Protein AF-A0A1Q5UFN3-F1 (afdb_monomer)

Secondary structure (DSSP, 8-state):
-PPPPP-PPPSTTSTTS-HHHHHHHHHHHHHHHH---TTT-SS-HHHHHHHHHHHH-SSGGGEEEEEET-TT-TTHHHHHHHHHHHHHHTT-PPPEEEEE-SS--HHHHHHHHHH-TTEEE--S---GGGPPP-SPTT-EEEEEEES-GGGS-TTTTTS--S-EEE-S--SS-PPPHHHHHHHHTSTT---TTEEEEEEEEEEETTTEEEEEEEEEE--

Mean predicted aligned error: 6.4 Å

Radius of gyration: 16.85 Å; Cα contacts (8 Å, |Δi|>4): 364; chains: 1; bounding box: 45×42×50 Å

InterPro domains:
  IPR029063 S-adenosyl-L-methionine-dependent methyltransferase superfamily [SSF53335] (44-195)

Structure (mmCIF, N/CA/C/O backbone):
data_AF-A0A1Q5UFN3-F1
#
_entry.id   AF-A0A1Q5UFN3-F1
#
loop_
_atom_site.group_PDB
_atom_site.id
_atom_site.type_symbol
_atom_site.label_atom_id
_atom_site.label_alt_id
_atom_site.label_comp_id
_atom_site.label_asym_id
_atom_site.label_entity_id
_atom_site.label_seq_id
_atom_site.pdbx_PDB_ins_code
_atom_site.Cartn_x
_atom_site.Cartn_y
_atom_site.Cartn_z
_atom_site.occupancy
_atom_site.B_iso_or_equiv
_atom_site.auth_seq_id
_atom_site.auth_comp_id
_atom_site.auth_asym_id
_atom_site.auth_atom_id
_atom_site.pdbx_PDB_model_num
ATOM 1 N N . MET A 1 1 ? -3.507 10.982 -30.294 1.00 41.44 1 MET A N 1
ATOM 2 C CA . MET A 1 1 ? -3.204 9.557 -30.035 1.00 41.44 1 MET A CA 1
ATOM 3 C C . MET A 1 1 ? -2.445 9.470 -28.723 1.00 41.44 1 MET A C 1
ATOM 5 O O . MET A 1 1 ? -1.474 10.196 -28.569 1.00 41.44 1 MET A O 1
ATOM 9 N N . SER A 1 2 ? -2.912 8.672 -27.762 1.00 59.06 2 SER A N 1
ATOM 10 C CA . SER A 1 2 ? -2.146 8.376 -26.546 1.00 59.06 2 SER A CA 1
ATOM 11 C C . SER A 1 2 ? -1.011 7.410 -26.881 1.00 59.06 2 SER A C 1
ATOM 13 O O . SER A 1 2 ? -1.223 6.466 -27.640 1.00 59.06 2 SER A O 1
ATOM 15 N N . TRP A 1 3 ? 0.176 7.637 -26.323 1.00 62.75 3 TRP A N 1
ATOM 16 C CA . TRP A 1 3 ? 1.313 6.727 -26.458 1.00 62.75 3 TRP A CA 1
ATOM 17 C C . TRP A 1 3 ? 0.957 5.326 -25.908 1.00 62.75 3 TRP A C 1
ATOM 19 O O . TRP A 1 3 ? 0.397 5.245 -24.804 1.00 62.75 3 TRP A O 1
ATOM 29 N N . PRO A 1 4 ? 1.236 4.229 -26.641 1.00 67.94 4 PRO A N 1
ATOM 30 C CA . PRO A 1 4 ? 0.906 2.874 -26.196 1.00 67.94 4 PRO A CA 1
ATOM 31 C C . PRO A 1 4 ? 1.655 2.507 -24.904 1.00 67.94 4 PRO A C 1
ATOM 33 O O . PRO A 1 4 ? 2.782 2.948 -24.682 1.00 67.94 4 PRO A O 1
ATOM 36 N N . ARG A 1 5 ? 1.028 1.722 -24.015 1.00 73.62 5 ARG A N 1
ATOM 37 C CA . ARG A 1 5 ? 1.700 1.227 -22.801 1.00 73.62 5 ARG A CA 1
ATOM 38 C C . ARG A 1 5 ? 2.706 0.142 -23.188 1.00 73.62 5 ARG A C 1
ATOM 40 O O . ARG A 1 5 ? 2.313 -0.861 -23.775 1.00 73.62 5 ARG A O 1
ATOM 47 N N . SER A 1 6 ? 3.960 0.304 -22.781 1.00 68.06 6 SER A N 1
ATOM 48 C CA . SER A 1 6 ? 4.959 -0.767 -22.823 1.00 68.06 6 SER A CA 1
ATOM 49 C C . SER A 1 6 ? 5.079 -1.408 -21.444 1.00 68.06 6 SER A C 1
ATOM 51 O O . SER A 1 6 ? 5.213 -0.699 -20.447 1.00 68.06 6 SER A O 1
ATOM 53 N N . GLN A 1 7 ? 5.037 -2.738 -21.379 1.00 72.75 7 GLN A N 1
ATOM 54 C CA . GLN A 1 7 ? 5.403 -3.480 -20.173 1.00 72.75 7 GLN A CA 1
ATOM 55 C C . GLN A 1 7 ? 6.898 -3.762 -20.232 1.00 72.75 7 GLN A C 1
ATOM 57 O O . GLN A 1 7 ? 7.335 -4.646 -20.966 1.00 72.75 7 GLN A O 1
ATOM 62 N N . LEU A 1 8 ? 7.676 -2.947 -19.527 1.00 73.94 8 LEU A N 1
ATOM 63 C CA . LEU A 1 8 ? 9.115 -3.145 -19.414 1.00 73.94 8 LEU A CA 1
ATOM 64 C C . LEU A 1 8 ? 9.445 -4.045 -18.225 1.00 73.94 8 LEU A C 1
ATOM 66 O O . LEU A 1 8 ? 8.626 -4.233 -17.328 1.00 73.94 8 LEU A O 1
ATOM 70 N N . LEU A 1 9 ? 10.654 -4.596 -18.253 1.00 75.69 9 LEU A N 1
ATOM 71 C CA . LEU A 1 9 ? 11.229 -5.345 -17.147 1.00 75.69 9 LEU A CA 1
ATOM 72 C C . LEU A 1 9 ? 11.912 -4.376 -16.183 1.00 75.69 9 LEU A C 1
ATOM 74 O O . LEU A 1 9 ? 12.632 -3.478 -16.627 1.00 75.69 9 LEU A O 1
ATOM 78 N N . GLU A 1 10 ? 11.741 -4.596 -14.884 1.00 77.25 10 GLU A N 1
ATOM 79 C CA . GLU A 1 10 ? 12.590 -3.974 -13.873 1.00 77.25 10 GLU A CA 1
ATOM 80 C C . GLU A 1 10 ? 13.824 -4.837 -13.638 1.00 77.25 10 GLU A C 1
ATOM 82 O O . GLU A 1 10 ? 13.757 -6.071 -13.621 1.00 77.25 10 GLU A O 1
ATOM 87 N N . ILE A 1 11 ? 14.976 -4.180 -13.495 1.00 82.31 11 ILE A N 1
ATOM 88 C CA . ILE A 1 11 ? 16.239 -4.870 -13.226 1.00 82.31 11 ILE A CA 1
ATOM 89 C C . ILE A 1 11 ? 16.165 -5.548 -11.853 1.00 82.31 11 ILE A C 1
ATOM 91 O O . ILE A 1 11 ? 16.614 -6.685 -11.738 1.00 82.31 11 ILE A O 1
ATOM 95 N N . GLY A 1 12 ? 15.554 -4.900 -10.851 1.00 79.81 12 GLY A N 1
ATOM 96 C CA . GLY A 1 12 ? 15.337 -5.444 -9.504 1.00 79.81 12 GLY A CA 1
ATOM 97 C C . GLY A 1 12 ? 14.609 -6.791 -9.474 1.00 79.81 12 GLY A C 1
ATOM 98 O O . GLY A 1 12 ? 14.957 -7.650 -8.665 1.00 79.81 12 GLY A O 1
ATOM 99 N N . ASP A 1 13 ? 13.690 -7.017 -10.416 1.00 78.56 13 ASP A N 1
ATOM 100 C CA . ASP A 1 13 ? 12.876 -8.238 -10.508 1.00 78.56 13 ASP A CA 1
ATOM 101 C C . ASP A 1 13 ? 13.612 -9.445 -11.110 1.00 78.56 13 ASP A C 1
ATOM 103 O O . ASP A 1 13 ? 13.107 -10.572 -11.082 1.00 78.56 13 ASP A O 1
ATOM 107 N N . GLN A 1 14 ? 14.782 -9.243 -11.719 1.00 83.81 14 GLN A N 1
ATOM 108 C CA . GLN A 1 14 ? 15.464 -10.321 -12.430 1.00 83.81 14 GLN A CA 1
ATOM 109 C C . GLN A 1 14 ? 16.153 -11.281 -11.457 1.00 83.81 14 GLN A C 1
ATOM 111 O O . GLN A 1 14 ? 16.850 -10.859 -10.540 1.00 83.81 14 GLN A O 1
ATOM 116 N N . THR A 1 15 ? 16.065 -12.591 -11.709 1.00 83.56 15 THR A N 1
ATOM 117 C CA . THR A 1 15 ? 16.673 -13.620 -10.837 1.00 83.56 15 THR A CA 1
ATOM 118 C C . THR A 1 15 ? 18.197 -13.520 -10.731 1.00 83.56 15 THR A C 1
ATOM 120 O O . THR A 1 15 ? 18.787 -14.068 -9.805 1.00 83.56 15 THR A O 1
ATOM 123 N N . TRP A 1 16 ? 18.842 -12.853 -11.691 1.00 86.25 16 TRP A N 1
ATOM 124 C CA . TRP A 1 16 ? 20.280 -12.585 -11.699 1.00 86.25 16 TRP A CA 1
ATOM 125 C C . TRP A 1 16 ? 20.654 -11.248 -11.042 1.00 86.25 16 TRP A C 1
ATOM 127 O O . TRP A 1 16 ? 21.844 -10.973 -10.872 1.00 86.25 16 TRP A O 1
ATOM 137 N N . CYS A 1 17 ? 19.679 -10.404 -10.689 1.00 86.38 17 CYS A N 1
ATOM 138 C CA . CYS A 1 17 ? 19.933 -9.112 -10.069 1.00 86.38 17 CYS A CA 1
ATOM 139 C C . CYS A 1 17 ? 20.542 -9.305 -8.673 1.00 86.38 17 CYS A C 1
ATOM 141 O O . CYS A 1 17 ? 19.988 -10.044 -7.852 1.00 86.38 17 CYS A O 1
ATOM 143 N N . PRO A 1 18 ? 21.679 -8.659 -8.364 1.00 88.12 18 PRO A N 1
ATOM 144 C CA . PRO A 1 18 ? 22.264 -8.751 -7.037 1.00 88.12 18 PRO A CA 1
ATOM 145 C C . PRO A 1 18 ? 21.293 -8.252 -5.961 1.00 88.12 18 PRO A C 1
ATOM 147 O O . PRO A 1 18 ? 20.762 -7.148 -6.061 1.00 88.12 18 PRO A O 1
ATOM 150 N N . ALA A 1 19 ? 21.131 -9.023 -4.881 1.00 83.88 19 ALA A N 1
ATOM 151 C CA . ALA A 1 19 ? 20.189 -8.697 -3.806 1.00 83.88 19 ALA A CA 1
ATOM 152 C C . ALA A 1 19 ? 20.397 -7.288 -3.216 1.00 83.88 19 ALA A C 1
ATOM 154 O O . ALA A 1 19 ? 19.430 -6.603 -2.898 1.00 83.88 19 ALA A O 1
ATOM 155 N N . TRP A 1 20 ? 21.647 -6.820 -3.122 1.00 86.44 20 TRP A N 1
ATOM 156 C CA . TRP A 1 20 ? 21.957 -5.475 -2.627 1.00 86.44 20 TRP A CA 1
ATOM 157 C C . TRP A 1 20 ? 21.398 -4.359 -3.527 1.00 86.44 20 TRP A C 1
ATOM 159 O O . TRP A 1 20 ? 21.037 -3.298 -3.020 1.00 86.44 20 TRP A O 1
ATOM 169 N N . LEU A 1 21 ? 21.320 -4.580 -4.846 1.00 87.50 21 LEU A N 1
ATOM 170 C CA . LEU A 1 21 ? 20.830 -3.589 -5.804 1.00 87.50 21 LEU A CA 1
ATOM 171 C C . LEU A 1 21 ? 19.310 -3.461 -5.701 1.00 87.50 21 LEU A C 1
ATOM 173 O O . LEU A 1 21 ? 18.800 -2.350 -5.583 1.00 87.50 21 LEU A O 1
ATOM 177 N N . HIS A 1 22 ? 18.611 -4.596 -5.643 1.00 84.88 22 HIS A N 1
ATOM 178 C CA . HIS A 1 22 ? 17.168 -4.633 -5.412 1.00 84.88 22 HIS A CA 1
ATOM 179 C C . HIS A 1 22 ? 16.804 -3.990 -4.056 1.00 84.88 22 HIS A C 1
ATOM 181 O O . HIS A 1 22 ? 15.918 -3.140 -3.978 1.00 84.88 22 HIS A O 1
ATOM 187 N N . GLN A 1 23 ? 17.551 -4.283 -2.985 1.00 84.00 23 GLN A N 1
ATOM 188 C CA . GLN A 1 23 ? 17.345 -3.626 -1.685 1.00 84.00 23 GLN A CA 1
ATOM 189 C C . GLN A 1 23 ? 17.564 -2.105 -1.751 1.00 84.00 23 GLN A C 1
ATOM 191 O O . GLN A 1 23 ? 16.808 -1.333 -1.157 1.00 84.00 23 GLN A O 1
ATOM 196 N N . HIS A 1 24 ? 18.582 -1.651 -2.488 1.00 87.19 24 HIS A N 1
ATOM 197 C CA . HIS A 1 24 ? 18.856 -0.224 -2.658 1.00 87.19 24 HIS A CA 1
ATOM 198 C C . HIS A 1 24 ? 17.739 0.505 -3.424 1.00 87.19 24 HIS A C 1
ATOM 200 O O . HIS A 1 24 ? 17.366 1.626 -3.061 1.00 87.19 24 HIS A O 1
ATOM 206 N N . GLU A 1 25 ? 17.185 -0.134 -4.454 1.00 86.62 25 GLU A N 1
ATOM 207 C CA . GLU A 1 25 ? 16.016 0.344 -5.195 1.00 86.62 25 GLU A CA 1
ATOM 208 C C . GLU A 1 25 ? 14.800 0.505 -4.271 1.00 86.62 25 GLU A C 1
ATOM 210 O O . GLU A 1 25 ? 14.258 1.609 -4.146 1.00 86.62 25 GLU A O 1
ATOM 215 N N . GLN A 1 26 ? 14.440 -0.546 -3.529 1.00 86.31 26 GLN A N 1
ATOM 216 C CA . GLN A 1 26 ? 13.310 -0.530 -2.592 1.00 86.31 26 GLN A CA 1
ATOM 217 C C . GLN A 1 26 ? 13.467 0.545 -1.500 1.00 86.31 26 GLN A C 1
ATOM 219 O O . GLN A 1 26 ? 12.504 1.238 -1.138 1.00 86.31 26 GLN A O 1
ATOM 224 N N . PHE A 1 27 ? 14.687 0.736 -0.990 1.00 84.88 27 PHE A N 1
ATOM 225 C CA . PHE A 1 27 ? 14.986 1.788 -0.019 1.00 84.88 27 PHE A CA 1
ATOM 226 C C . PHE A 1 27 ? 14.828 3.193 -0.621 1.00 84.88 27 PHE A C 1
ATOM 228 O O . PHE A 1 27 ? 14.239 4.084 0.000 1.00 84.88 27 PHE A O 1
ATOM 235 N N . SER A 1 28 ? 15.311 3.395 -1.848 1.00 87.38 28 SER A N 1
ATOM 236 C CA . SER A 1 28 ? 15.197 4.672 -2.561 1.00 87.38 28 SER A CA 1
ATOM 237 C C . SER A 1 28 ? 13.736 5.045 -2.826 1.00 87.38 28 SER A C 1
ATOM 239 O O . SER A 1 28 ? 13.337 6.187 -2.572 1.00 87.38 28 SER A O 1
ATOM 241 N N . LEU A 1 29 ? 12.915 4.073 -3.234 1.00 86.31 29 LEU A N 1
ATOM 242 C CA . LEU A 1 29 ? 11.469 4.244 -3.398 1.00 86.31 29 LEU A CA 1
ATOM 243 C C . LEU A 1 29 ? 10.784 4.599 -2.071 1.00 86.31 29 LEU A C 1
ATOM 245 O O . LEU A 1 29 ? 9.981 5.532 -2.015 1.00 86.31 29 LEU A O 1
ATOM 249 N N . THR A 1 30 ? 11.152 3.931 -0.975 1.00 86.75 30 THR A N 1
ATOM 250 C CA . THR A 1 30 ? 10.639 4.251 0.370 1.00 86.75 30 THR A CA 1
ATOM 251 C C . THR A 1 30 ? 10.989 5.683 0.782 1.00 86.75 30 THR A C 1
ATOM 253 O O . THR A 1 30 ? 10.153 6.407 1.331 1.00 86.75 30 THR A O 1
ATOM 256 N N . ARG A 1 31 ? 12.203 6.156 0.479 1.00 87.56 31 ARG A N 1
ATOM 257 C CA . ARG A 1 31 ? 12.589 7.549 0.747 1.00 87.56 31 ARG A CA 1
ATOM 258 C C . ARG A 1 31 ? 11.769 8.533 -0.082 1.00 87.56 31 ARG A C 1
ATOM 260 O O . ARG A 1 31 ? 11.368 9.570 0.447 1.00 87.56 31 ARG A O 1
ATOM 267 N N . LEU A 1 32 ? 11.488 8.214 -1.344 1.00 87.56 32 LEU A N 1
ATOM 268 C CA . LEU A 1 32 ? 10.668 9.061 -2.206 1.00 87.56 32 LEU A CA 1
ATOM 269 C C . LEU A 1 32 ? 9.219 9.156 -1.722 1.00 87.56 32 LEU A C 1
ATOM 271 O O . LEU A 1 32 ? 8.662 10.254 -1.692 1.00 87.56 32 LEU A O 1
ATOM 275 N N . TRP A 1 33 ? 8.633 8.043 -1.271 1.00 89.00 33 TRP A N 1
ATOM 276 C CA . TRP A 1 33 ? 7.302 8.024 -0.655 1.00 89.00 33 TRP A CA 1
ATOM 277 C C . TRP A 1 33 ? 7.170 9.036 0.491 1.00 89.00 33 TRP A C 1
ATOM 279 O O . TRP A 1 33 ? 6.119 9.657 0.673 1.00 89.00 33 TRP A O 1
ATOM 289 N N . ASN A 1 34 ? 8.260 9.231 1.232 1.00 89.19 34 ASN A N 1
ATOM 290 C CA . ASN A 1 34 ? 8.339 10.092 2.405 1.00 89.19 34 ASN A CA 1
ATOM 291 C C . ASN A 1 34 ? 8.917 11.486 2.122 1.00 89.19 34 ASN A C 1
ATOM 293 O O . ASN A 1 34 ? 8.939 12.333 3.018 1.00 89.19 34 ASN A O 1
ATOM 297 N N . LEU A 1 35 ? 9.366 11.755 0.892 1.00 87.94 35 LEU A N 1
ATOM 298 C CA . LEU A 1 35 ? 9.988 13.023 0.537 1.00 87.94 35 LEU A CA 1
ATOM 299 C C . LEU A 1 35 ? 8.984 14.173 0.688 1.00 87.94 35 LEU A C 1
ATOM 301 O O . LEU A 1 35 ? 7.893 14.163 0.117 1.00 87.94 35 LEU A O 1
ATOM 305 N N . LYS A 1 36 ? 9.390 15.199 1.437 1.00 89.44 36 LYS A N 1
ATOM 306 C CA . LYS A 1 36 ? 8.645 16.442 1.629 1.00 89.44 36 LYS A CA 1
ATOM 307 C C . LYS A 1 36 ? 9.618 17.611 1.549 1.00 89.44 36 LYS A C 1
ATOM 309 O O . LYS A 1 36 ? 10.529 17.713 2.364 1.00 89.44 36 LYS A O 1
ATOM 314 N N . ILE A 1 37 ? 9.403 18.500 0.587 1.00 88.00 37 ILE A N 1
ATOM 315 C CA . ILE A 1 37 ? 10.170 19.735 0.409 1.00 88.00 37 ILE A CA 1
ATOM 316 C C . ILE A 1 37 ? 9.392 20.881 1.078 1.00 88.00 37 ILE A C 1
ATOM 318 O O . ILE A 1 37 ? 8.292 21.210 0.614 1.00 88.00 37 ILE A O 1
ATOM 322 N N . PRO A 1 38 ? 9.911 21.479 2.167 1.00 87.62 38 PRO A N 1
ATOM 323 C CA . PRO A 1 38 ? 9.268 22.607 2.838 1.00 87.62 38 PRO A CA 1
ATOM 324 C C . PRO A 1 38 ? 9.004 23.769 1.876 1.00 87.62 38 PRO A C 1
ATOM 326 O O . PRO A 1 38 ? 9.817 24.058 1.006 1.00 87.62 38 PRO A O 1
ATOM 329 N N . GLY A 1 39 ? 7.849 24.421 2.011 1.00 85.88 39 GLY A N 1
ATOM 330 C CA . GLY A 1 39 ? 7.459 25.554 1.162 1.00 85.88 39 GLY A CA 1
ATOM 331 C C . GLY A 1 39 ? 6.979 25.188 -0.248 1.00 85.88 39 GLY A C 1
ATOM 332 O O . GLY A 1 39 ? 6.367 26.028 -0.898 1.00 85.88 39 GLY A O 1
ATOM 333 N N . TRP A 1 40 ? 7.180 23.947 -0.706 1.00 85.56 40 TRP A N 1
ATOM 334 C CA . TRP A 1 40 ? 6.763 23.517 -2.047 1.00 85.56 40 TRP A CA 1
ATOM 335 C C . TRP A 1 40 ? 5.821 22.309 -2.045 1.00 85.56 40 TRP A C 1
ATOM 337 O O . TRP A 1 40 ? 4.872 22.254 -2.828 1.00 85.56 40 TRP A O 1
ATOM 347 N N . SER A 1 41 ? 6.048 21.340 -1.156 1.00 86.94 41 SER A N 1
ATOM 348 C CA . SER A 1 41 ? 5.256 20.107 -1.125 1.00 86.94 41 SER A CA 1
ATOM 349 C C . SER A 1 41 ? 3.980 20.249 -0.306 1.00 86.94 41 SER A C 1
ATOM 351 O O . SER A 1 41 ? 4.015 20.651 0.861 1.00 86.94 41 SER A O 1
ATOM 353 N N . ARG A 1 42 ? 2.858 19.793 -0.863 1.00 86.56 42 ARG A N 1
ATOM 354 C CA . ARG A 1 42 ? 1.603 19.570 -0.133 1.00 86.56 42 ARG A CA 1
ATOM 355 C C . ARG A 1 42 ? 1.639 18.199 0.555 1.00 86.56 42 ARG A C 1
ATOM 357 O O . ARG A 1 42 ? 0.922 17.285 0.173 1.00 86.56 42 ARG A O 1
ATOM 364 N N . GLY A 1 43 ? 2.507 18.043 1.554 1.00 89.31 43 GLY A N 1
ATOM 365 C CA . GLY A 1 43 ? 2.770 16.742 2.191 1.00 89.31 43 GLY A CA 1
ATOM 366 C C . GLY A 1 43 ? 3.702 15.847 1.363 1.00 89.31 43 GLY A C 1
ATOM 367 O O . GLY A 1 43 ? 4.348 16.325 0.436 1.00 89.31 43 GLY A O 1
ATOM 368 N N . SER A 1 44 ? 3.809 14.571 1.729 1.00 91.12 44 SER A N 1
ATOM 369 C CA . SER A 1 44 ? 4.522 13.538 0.962 1.00 91.12 44 SER A CA 1
ATOM 370 C C . SER A 1 44 ? 3.546 12.678 0.154 1.00 91.12 44 SER A C 1
ATOM 372 O O . SER A 1 44 ? 2.339 12.690 0.420 1.00 91.12 44 SER A O 1
ATOM 374 N N . LEU A 1 45 ? 4.057 11.877 -0.788 1.00 90.25 45 LEU A N 1
ATOM 375 C CA . LEU A 1 45 ? 3.247 10.870 -1.485 1.00 90.25 45 LEU A CA 1
ATOM 376 C C . LEU A 1 45 ? 2.506 9.966 -0.483 1.00 90.25 45 LEU A C 1
ATOM 378 O O . LEU A 1 45 ? 1.314 9.725 -0.655 1.00 90.25 45 LEU A O 1
ATOM 382 N N . ALA A 1 46 ? 3.162 9.557 0.608 1.00 91.69 46 ALA A N 1
ATOM 383 C CA . ALA A 1 46 ? 2.567 8.672 1.608 1.00 91.69 46 ALA A CA 1
ATOM 384 C C . ALA A 1 46 ? 1.384 9.332 2.335 1.00 91.69 46 ALA A C 1
ATOM 386 O O . ALA A 1 46 ? 0.338 8.713 2.524 1.00 91.69 46 ALA A O 1
ATOM 387 N N . THR A 1 47 ? 1.494 10.623 2.670 1.00 92.62 47 THR A N 1
ATOM 388 C CA . THR A 1 47 ? 0.366 11.362 3.268 1.00 92.62 47 THR A CA 1
ATOM 389 C C . THR A 1 47 ? -0.794 11.550 2.288 1.00 92.62 47 THR A C 1
ATOM 391 O O . THR A 1 47 ? -1.955 11.508 2.688 1.00 92.62 47 THR A O 1
ATOM 394 N N . GLN A 1 48 ? -0.505 11.698 0.990 1.00 91.06 48 GLN A N 1
ATOM 395 C CA . GLN A 1 48 ? -1.544 11.781 -0.038 1.00 91.06 48 GLN A CA 1
ATOM 396 C C . GLN A 1 48 ? -2.234 10.429 -0.257 1.00 91.06 48 GLN A C 1
ATOM 398 O O . GLN A 1 48 ? -3.456 10.397 -0.390 1.00 91.06 48 GLN A O 1
ATOM 403 N N . ALA A 1 49 ? -1.488 9.320 -0.214 1.00 91.00 49 ALA A N 1
ATOM 404 C CA . ALA A 1 49 ? -2.040 7.965 -0.208 1.00 91.00 49 ALA A CA 1
ATOM 405 C C . ALA A 1 49 ? -2.960 7.732 1.001 1.00 91.00 49 ALA A C 1
ATOM 407 O O . ALA A 1 49 ? -4.088 7.270 0.839 1.00 91.00 49 ALA A O 1
ATOM 408 N N . CYS A 1 50 ? -2.532 8.147 2.198 1.00 92.44 50 CYS A N 1
ATOM 409 C CA . CYS A 1 50 ? -3.367 8.116 3.399 1.00 92.44 50 CYS A CA 1
ATOM 410 C C . CYS A 1 50 ? -4.679 8.895 3.208 1.00 92.44 50 CYS A C 1
ATOM 412 O O . CYS A 1 50 ? -5.754 8.388 3.530 1.00 92.44 50 CYS A O 1
ATOM 414 N N . ALA A 1 51 ? -4.616 10.097 2.627 1.00 92.69 51 ALA A N 1
ATOM 415 C CA . ALA A 1 51 ? -5.808 10.894 2.353 1.00 92.69 51 ALA A CA 1
ATOM 416 C C . ALA A 1 51 ? -6.778 10.188 1.388 1.00 92.69 51 ALA A C 1
ATOM 418 O O . ALA A 1 51 ? -7.984 10.267 1.595 1.00 92.69 51 ALA A O 1
ATOM 419 N N . VAL A 1 52 ? -6.278 9.473 0.369 1.00 91.31 52 VAL A N 1
ATOM 420 C CA . VAL A 1 52 ? -7.125 8.652 -0.522 1.00 91.31 52 VAL A CA 1
ATOM 421 C C . VAL A 1 52 ? -7.841 7.557 0.269 1.00 91.31 52 VAL A C 1
ATOM 423 O O . VAL A 1 52 ? -9.054 7.403 0.136 1.00 91.31 52 VAL A O 1
ATOM 426 N N . VAL A 1 53 ? -7.116 6.821 1.117 1.00 91.62 53 VAL A N 1
ATOM 427 C CA . VAL A 1 53 ? -7.701 5.752 1.942 1.00 91.62 53 VAL A CA 1
ATOM 428 C C . VAL A 1 53 ? -8.807 6.310 2.842 1.00 91.62 53 VAL A C 1
ATOM 430 O O . VAL A 1 53 ? -9.906 5.765 2.875 1.00 91.62 53 VAL A O 1
ATOM 433 N N . GLN A 1 54 ? -8.551 7.430 3.518 1.00 92.19 54 GLN A N 1
ATOM 434 C CA . GLN A 1 54 ? -9.512 8.066 4.423 1.00 92.19 54 GLN A CA 1
ATOM 435 C C . GLN A 1 54 ? -10.728 8.684 3.714 1.00 92.19 54 GLN A C 1
ATOM 437 O O . GLN A 1 54 ? -11.781 8.814 4.335 1.00 92.19 54 GLN A O 1
ATOM 442 N N . GLU A 1 55 ? -10.582 9.100 2.456 1.00 92.94 55 GLU A N 1
ATOM 443 C CA . GLU A 1 55 ? -11.652 9.701 1.650 1.00 92.94 55 GLU A CA 1
ATOM 444 C C . GLU A 1 55 ? -12.661 8.652 1.163 1.00 92.94 55 GLU A C 1
ATOM 446 O O . GLU A 1 55 ? -13.863 8.914 1.134 1.00 92.94 55 GLU A O 1
ATOM 451 N N . HIS A 1 56 ? -12.180 7.458 0.805 1.00 90.94 56 HIS A N 1
ATOM 452 C CA . HIS A 1 56 ? -12.980 6.458 0.090 1.00 90.94 56 HIS A CA 1
ATOM 453 C C . HIS A 1 56 ? -13.356 5.235 0.932 1.00 90.94 56 HIS A C 1
ATOM 455 O O . HIS A 1 56 ? -14.346 4.569 0.622 1.00 90.94 56 HIS A O 1
ATOM 461 N N . LEU A 1 57 ? -12.626 4.936 2.013 1.00 90.06 57 LEU A N 1
ATOM 462 C CA . LEU A 1 57 ? -13.001 3.872 2.944 1.00 90.06 57 LEU A CA 1
ATOM 463 C C . LEU A 1 57 ? -13.809 4.407 4.125 1.00 90.06 57 LEU A C 1
ATOM 465 O O . LEU A 1 57 ? -13.320 5.157 4.968 1.00 90.06 57 LEU A O 1
ATOM 469 N N . LYS A 1 58 ? -15.061 3.955 4.209 1.00 89.62 58 LYS A N 1
ATOM 470 C CA . LYS A 1 58 ? -15.954 4.209 5.345 1.00 89.62 58 LYS A CA 1
ATOM 471 C C . LYS A 1 58 ? -15.696 3.210 6.463 1.00 89.62 58 LYS A C 1
ATOM 473 O O . LYS A 1 58 ? -15.439 2.052 6.172 1.00 89.62 58 LYS A O 1
ATOM 478 N N . ASP A 1 59 ? -15.846 3.643 7.715 1.00 91.25 59 ASP A N 1
ATOM 479 C CA . ASP A 1 59 ? -15.624 2.804 8.903 1.00 91.25 59 ASP A CA 1
ATOM 480 C C . ASP A 1 59 ? -14.270 2.073 8.857 1.00 91.25 59 ASP A C 1
ATOM 482 O O . ASP A 1 59 ? -14.188 0.845 8.819 1.00 91.25 59 ASP A O 1
ATOM 486 N N . LEU A 1 60 ? -13.189 2.859 8.814 1.00 93.50 60 LEU A N 1
ATOM 487 C CA . LEU A 1 60 ? -11.816 2.358 8.718 1.00 93.50 60 LEU A CA 1
ATOM 488 C C . LEU A 1 60 ? -11.510 1.283 9.769 1.00 93.50 60 LEU A C 1
ATOM 490 O O . LEU A 1 60 ? -10.913 0.274 9.417 1.00 93.50 60 LEU A O 1
ATOM 494 N N . SER A 1 61 ? -12.000 1.426 11.005 1.00 95.75 61 SER A N 1
ATOM 495 C CA . SER A 1 61 ? -11.834 0.449 12.095 1.00 95.75 61 SER A CA 1
ATOM 496 C C . SER A 1 61 ? -12.346 -0.963 11.774 1.00 95.75 61 SER A C 1
ATOM 498 O O . SER A 1 61 ? -11.941 -1.936 12.419 1.00 95.75 61 SER A O 1
ATOM 500 N N . SER A 1 62 ? -13.216 -1.118 10.773 1.00 94.50 62 SER A N 1
ATOM 501 C CA . SER A 1 62 ? -13.663 -2.430 10.292 1.00 94.50 62 SER A CA 1
ATOM 502 C C . SER A 1 62 ? -12.65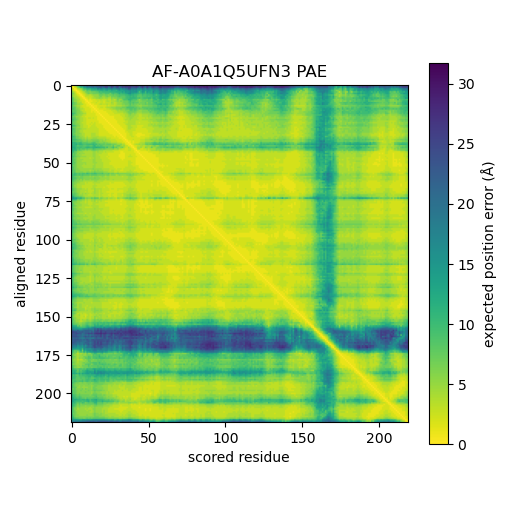4 -3.139 9.382 1.00 94.50 62 SER A C 1
ATOM 504 O O . SER A 1 62 ? -12.845 -4.323 9.106 1.00 94.50 62 SER A O 1
ATOM 506 N N . TYR A 1 63 ? -11.583 -2.472 8.940 1.00 94.94 63 TYR A N 1
ATOM 507 C CA . TYR A 1 63 ? -10.634 -3.001 7.961 1.00 94.94 63 TYR A CA 1
ATOM 508 C C . TYR A 1 63 ? -9.355 -3.580 8.575 1.00 94.94 63 TYR A C 1
ATOM 510 O O . TYR A 1 63 ? -8.856 -3.151 9.614 1.00 94.94 63 TYR A O 1
ATOM 518 N N . THR A 1 64 ? -8.781 -4.525 7.841 1.00 96.19 64 THR A N 1
ATOM 519 C CA . THR A 1 64 ? -7.357 -4.861 7.840 1.00 96.19 64 THR A CA 1
ATOM 520 C C . THR A 1 64 ? -6.791 -4.462 6.481 1.00 96.19 64 THR A C 1
ATOM 522 O O . THR A 1 64 ? -7.423 -4.737 5.455 1.00 96.19 64 THR A O 1
ATOM 525 N N . ILE A 1 65 ? -5.630 -3.805 6.467 1.00 95.75 65 ILE A N 1
ATOM 526 C CA . ILE A 1 65 ? -4.956 -3.381 5.239 1.00 95.75 65 ILE A CA 1
ATOM 527 C C . IL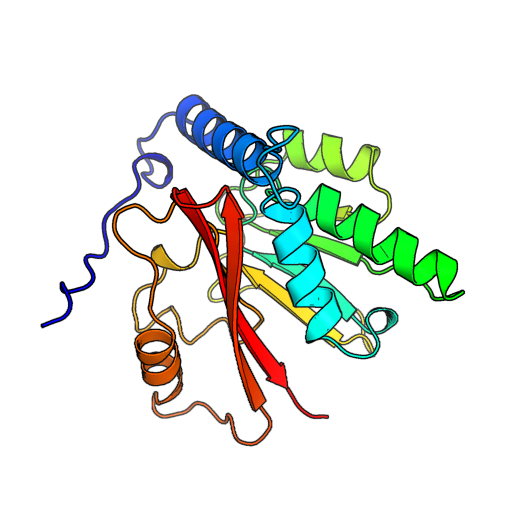E A 1 65 ? -3.812 -4.347 4.915 1.00 95.75 65 ILE A C 1
ATOM 529 O O . ILE A 1 65 ? -2.931 -4.564 5.739 1.00 95.75 65 ILE A O 1
ATOM 533 N N . LEU A 1 66 ? -3.816 -4.915 3.712 1.00 95.06 66 LEU A N 1
ATOM 534 C CA . LEU A 1 66 ? -2.735 -5.728 3.157 1.00 95.06 66 LEU A CA 1
ATOM 535 C C . LEU A 1 66 ? -1.971 -4.901 2.115 1.00 95.06 66 LEU A C 1
ATOM 537 O O . LEU A 1 66 ? -2.526 -4.577 1.070 1.00 95.06 66 LEU A O 1
ATOM 541 N N . ASP A 1 67 ? -0.716 -4.564 2.382 1.00 94.56 67 ASP A N 1
ATOM 542 C CA . ASP A 1 67 ? 0.190 -3.965 1.399 1.00 94.56 67 ASP A CA 1
ATOM 543 C C . ASP A 1 67 ? 0.806 -5.081 0.551 1.00 94.56 67 ASP A C 1
ATOM 545 O O . ASP A 1 67 ? 1.524 -5.951 1.060 1.00 94.56 67 ASP A O 1
ATOM 549 N N . VAL A 1 68 ? 0.444 -5.107 -0.728 1.00 91.75 68 VAL A N 1
ATOM 550 C CA . VAL A 1 68 ? 0.857 -6.138 -1.680 1.00 91.75 68 VAL A CA 1
ATOM 551 C C . VAL A 1 68 ? 1.968 -5.589 -2.563 1.00 91.75 68 VAL A C 1
ATOM 553 O O . VAL A 1 68 ? 1.857 -4.481 -3.089 1.00 91.75 68 VAL A O 1
ATOM 556 N N . CYS A 1 69 ? 3.020 -6.392 -2.747 1.00 91.19 69 CYS A N 1
ATOM 557 C CA . CYS A 1 69 ? 4.277 -5.948 -3.355 1.00 91.19 69 CYS A CA 1
ATOM 558 C C . CYS A 1 69 ? 4.865 -4.763 -2.569 1.00 91.19 69 CYS A C 1
ATOM 560 O O . CYS A 1 69 ? 5.171 -3.709 -3.124 1.00 91.19 69 CYS A O 1
ATOM 562 N N . ALA A 1 70 ? 4.936 -4.919 -1.244 1.00 92.56 70 ALA A N 1
ATOM 563 C CA . ALA A 1 70 ? 5.293 -3.847 -0.323 1.00 92.56 70 ALA A CA 1
ATOM 564 C C . ALA A 1 70 ? 6.767 -3.402 -0.422 1.00 92.56 70 ALA A C 1
ATOM 566 O O . ALA A 1 70 ? 7.132 -2.358 0.133 1.00 92.56 70 ALA A O 1
ATOM 567 N N . GLY A 1 71 ? 7.642 -4.182 -1.065 1.00 91.38 71 GLY A N 1
ATOM 568 C CA . GLY A 1 71 ? 9.081 -3.936 -1.121 1.00 91.38 71 GLY A CA 1
ATOM 569 C C . GLY A 1 71 ? 9.676 -3.755 0.279 1.00 91.38 71 GLY A C 1
ATOM 570 O O . GLY A 1 71 ? 9.475 -4.575 1.173 1.00 91.38 71 GLY A O 1
ATOM 571 N N . ALA A 1 72 ? 10.353 -2.631 0.525 1.00 91.19 72 ALA A N 1
ATOM 572 C CA . ALA A 1 72 ? 10.890 -2.282 1.848 1.00 91.19 72 ALA A CA 1
ATOM 573 C C . ALA A 1 72 ? 9.842 -1.706 2.837 1.00 91.19 72 ALA A C 1
ATOM 575 O O . ALA A 1 72 ? 10.205 -1.257 3.922 1.00 91.19 72 ALA A O 1
ATOM 576 N N . GLY A 1 73 ? 8.548 -1.718 2.496 1.00 89.31 73 GLY A N 1
ATOM 577 C CA . GLY A 1 73 ? 7.439 -1.216 3.323 1.00 89.31 73 GLY A CA 1
ATOM 578 C C . GLY A 1 73 ? 6.850 0.121 2.856 1.00 89.31 73 GLY A C 1
ATOM 579 O O . GLY A 1 73 ? 5.852 0.573 3.417 1.00 89.31 73 GLY A O 1
ATOM 580 N N . GLY A 1 74 ? 7.447 0.752 1.838 1.00 84.81 74 GLY A N 1
ATOM 581 C CA . GLY A 1 74 ? 6.866 1.864 1.081 1.00 84.81 74 GLY A CA 1
ATOM 582 C C . GLY A 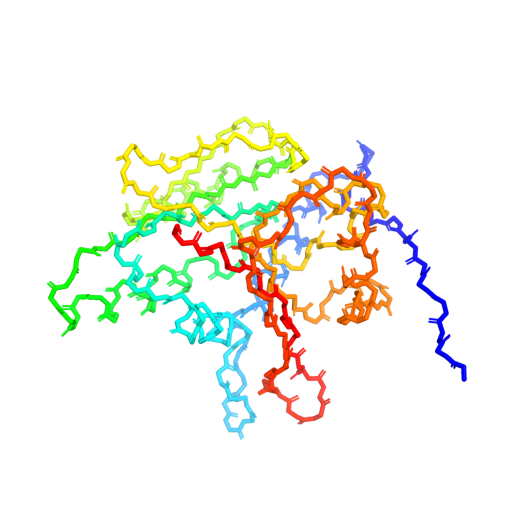1 74 ? 6.224 2.962 1.949 1.00 84.81 74 GLY A C 1
ATOM 583 O O . GLY A 1 74 ? 6.895 3.540 2.812 1.00 84.81 74 GLY A O 1
ATOM 584 N N . PRO A 1 75 ? 4.938 3.296 1.732 1.00 91.25 75 PRO A N 1
ATOM 585 C CA . PRO A 1 75 ? 4.241 4.309 2.519 1.00 91.25 75 PRO A CA 1
ATOM 586 C C . PRO A 1 75 ? 3.596 3.753 3.799 1.00 91.25 75 PRO A C 1
ATOM 588 O O . PRO A 1 75 ? 3.105 4.534 4.618 1.00 91.25 75 PRO A O 1
ATOM 591 N N . THR A 1 76 ? 3.582 2.433 3.998 1.00 95.12 76 THR A N 1
ATOM 592 C CA . THR A 1 76 ? 2.787 1.769 5.041 1.00 95.12 76 THR A CA 1
ATOM 593 C C . THR A 1 76 ? 3.079 2.252 6.463 1.00 95.12 76 THR A C 1
ATOM 595 O O . THR A 1 76 ? 2.120 2.539 7.179 1.00 95.12 76 THR A O 1
ATOM 598 N N . PRO A 1 77 ? 4.340 2.466 6.892 1.00 95.25 77 PRO A N 1
ATOM 599 C CA . PRO A 1 77 ? 4.613 3.029 8.216 1.00 95.25 77 PRO A CA 1
ATOM 600 C C . PRO A 1 77 ? 4.000 4.417 8.456 1.00 95.25 77 PRO A C 1
ATOM 602 O O . PRO A 1 77 ? 3.733 4.768 9.605 1.00 95.25 77 PRO A O 1
ATOM 605 N N . VAL A 1 78 ? 3.799 5.216 7.401 1.00 95.12 78 VAL A N 1
ATOM 606 C CA . VAL A 1 78 ? 3.120 6.519 7.489 1.00 95.12 78 VAL A CA 1
ATOM 607 C C . VAL A 1 78 ? 1.609 6.343 7.491 1.00 95.12 78 VAL A C 1
ATOM 609 O O . VAL A 1 78 ? 0.949 6.965 8.319 1.00 95.12 78 VAL A O 1
ATOM 612 N N . LEU A 1 79 ? 1.063 5.489 6.615 1.00 95.12 79 LEU A N 1
ATOM 613 C CA . LEU A 1 79 ? -0.374 5.189 6.609 1.00 95.12 79 LEU A CA 1
ATOM 614 C C . LEU A 1 79 ? -0.829 4.680 7.976 1.00 95.12 79 LEU A C 1
ATOM 616 O O . LEU A 1 79 ? -1.834 5.163 8.488 1.00 95.12 79 LEU A O 1
ATOM 620 N N . GLU A 1 80 ? -0.073 3.758 8.574 1.00 97.25 80 GLU A N 1
ATOM 621 C CA . GLU A 1 80 ? -0.363 3.226 9.902 1.00 97.25 80 GLU A CA 1
ATOM 622 C C . GLU A 1 80 ? -0.499 4.341 10.928 1.00 97.25 80 GLU A C 1
ATOM 624 O O . GLU A 1 80 ? -1.514 4.429 11.614 1.00 97.25 80 GLU A O 1
ATOM 629 N N . SER A 1 81 ? 0.485 5.232 10.987 1.00 96.50 81 SER A N 1
ATOM 630 C CA . SER A 1 81 ? 0.512 6.255 12.024 1.00 96.50 81 SER A CA 1
ATOM 631 C C . SER A 1 81 ? -0.539 7.333 11.810 1.00 96.50 81 SER A C 1
ATOM 633 O O . SER A 1 81 ? -1.191 7.735 12.767 1.00 96.50 81 SER A O 1
ATOM 635 N N . GLU A 1 82 ? -0.743 7.788 10.575 1.00 95.81 82 GLU A N 1
ATOM 636 C CA . GLU A 1 82 ? -1.744 8.814 10.270 1.00 95.81 82 GLU A CA 1
ATOM 637 C C . GLU A 1 82 ? -3.176 8.282 10.441 1.00 95.81 82 GLU A C 1
ATOM 639 O O . GLU A 1 82 ? -4.037 8.970 10.996 1.00 95.81 82 GLU A O 1
ATOM 644 N N . ILE A 1 83 ? -3.444 7.043 10.010 1.00 96.44 83 ILE A N 1
ATOM 645 C CA . ILE A 1 83 ? -4.777 6.443 10.131 1.00 96.44 83 ILE A CA 1
ATOM 646 C C . ILE A 1 83 ? -5.083 6.090 11.586 1.00 96.44 83 ILE A C 1
ATOM 648 O O . ILE A 1 83 ? -6.147 6.471 12.074 1.00 96.44 83 ILE A O 1
ATOM 652 N N . ASN A 1 84 ? -4.168 5.430 12.300 1.00 97.75 84 ASN A N 1
ATOM 653 C CA . ASN A 1 84 ? -4.426 5.031 13.685 1.00 97.75 84 ASN A CA 1
ATOM 654 C C . ASN A 1 84 ? -4.485 6.231 14.633 1.00 97.75 84 ASN A C 1
ATOM 656 O O . ASN A 1 84 ? -5.337 6.246 15.514 1.00 97.75 84 ASN A O 1
ATOM 660 N N . LYS A 1 85 ? -3.700 7.291 14.395 1.00 97.06 85 LYS A N 1
ATOM 661 C CA . LYS A 1 85 ? -3.834 8.551 15.144 1.00 97.06 85 LYS A CA 1
ATOM 662 C C . LYS A 1 85 ? -5.203 9.205 14.941 1.00 97.06 85 LYS A C 1
ATOM 664 O O . LYS A 1 85 ? -5.786 9.732 15.887 1.00 97.06 85 LYS A O 1
ATOM 669 N N . LYS A 1 86 ? -5.738 9.181 13.714 1.00 95.44 86 LYS A N 1
ATOM 670 C CA . LYS A 1 86 ? -7.098 9.671 13.445 1.00 95.44 86 LYS A CA 1
ATOM 671 C C . LYS A 1 86 ? -8.142 8.820 14.172 1.00 95.44 86 LYS A C 1
ATOM 673 O O . LYS A 1 86 ? -9.024 9.380 14.816 1.00 95.44 86 LYS A O 1
ATOM 678 N N . LEU A 1 87 ? -8.034 7.494 14.095 1.00 96.81 87 LEU A N 1
ATOM 679 C CA . LEU A 1 87 ? -8.961 6.578 14.768 1.00 96.81 87 LEU A CA 1
ATOM 680 C C . LEU A 1 87 ? -8.945 6.756 16.289 1.00 96.81 87 LEU A C 1
ATOM 682 O O . LEU A 1 87 ? -10.012 6.842 16.890 1.00 96.81 87 LEU A O 1
ATOM 686 N N . GLU A 1 88 ? -7.767 6.924 16.887 1.00 97.12 88 GLU A N 1
ATOM 687 C CA . GLU A 1 88 ? -7.613 7.227 18.312 1.00 97.12 88 GLU A CA 1
ATOM 688 C C . GLU A 1 88 ? -8.352 8.519 18.696 1.00 97.12 88 GLU A C 1
ATOM 690 O O . GLU A 1 88 ? -9.108 8.536 19.666 1.00 97.12 88 GLU A O 1
ATOM 695 N N . SER A 1 89 ? -8.227 9.583 17.890 1.00 96.88 89 SER A N 1
ATOM 696 C CA . SER A 1 89 ? -8.953 10.844 18.123 1.00 96.88 89 SER A CA 1
ATOM 697 C C . SER A 1 89 ? -10.479 10.719 17.996 1.00 96.88 89 SER A C 1
ATOM 699 O O . SER A 1 89 ? -11.216 11.526 18.559 1.00 96.88 89 SER A O 1
ATOM 701 N N . GLU A 1 90 ? -10.954 9.698 17.280 1.00 96.12 90 GLU A N 1
ATOM 702 C CA . GLU A 1 90 ? -12.370 9.347 17.137 1.00 96.12 90 GLU A CA 1
ATOM 703 C C . GLU A 1 90 ? -12.819 8.277 18.156 1.00 96.12 90 GLU A C 1
ATOM 705 O O . GLU A 1 90 ? -13.940 7.780 18.049 1.00 96.12 90 GLU A O 1
ATOM 710 N N . ALA A 1 91 ? -11.963 7.913 19.123 1.00 96.94 91 ALA A N 1
ATOM 711 C CA . ALA A 1 91 ? -12.175 6.832 20.090 1.00 96.94 91 ALA A CA 1
ATOM 712 C C . ALA A 1 91 ? -12.521 5.477 19.433 1.00 96.94 91 ALA A C 1
ATOM 714 O O . ALA A 1 91 ? -13.376 4.731 19.914 1.00 96.94 91 ALA A O 1
ATOM 715 N N . LYS A 1 92 ? -11.863 5.169 18.309 1.00 96.75 92 LYS A N 1
ATOM 716 C CA . LYS A 1 92 ? -12.013 3.917 17.556 1.00 96.75 92 LYS A CA 1
ATOM 717 C C . LYS A 1 92 ? -10.767 3.048 17.661 1.00 96.75 92 LYS A C 1
ATOM 719 O O . LYS A 1 92 ? -9.650 3.542 17.776 1.00 96.75 92 LYS A O 1
ATOM 724 N N . GLU A 1 93 ? -10.985 1.743 17.533 1.00 95.50 93 GLU A N 1
ATOM 725 C CA . GLU A 1 93 ? -9.917 0.744 17.515 1.00 95.50 93 GLU A CA 1
ATOM 726 C C . GLU A 1 93 ? -8.942 0.962 16.344 1.00 95.50 93 GLU A C 1
ATOM 728 O O . GLU A 1 93 ? -9.392 1.249 15.225 1.00 95.50 93 GLU A O 1
ATOM 733 N N . PRO A 1 94 ? -7.626 0.776 16.563 1.00 97.44 94 PRO A N 1
ATOM 734 C CA . PRO A 1 94 ? -6.632 0.859 15.504 1.00 97.44 94 PRO A CA 1
ATOM 735 C C . PRO A 1 94 ? -6.798 -0.281 14.491 1.00 97.44 94 PRO A C 1
ATOM 737 O O . PRO A 1 94 ? -7.269 -1.379 14.803 1.00 97.44 94 PRO A O 1
ATOM 740 N N . ILE A 1 95 ? -6.363 -0.032 13.260 1.00 96.94 95 ILE A N 1
ATOM 741 C CA . ILE A 1 95 ? -6.351 -1.026 12.188 1.00 96.94 95 ILE A CA 1
ATOM 742 C C . ILE A 1 95 ? -4.971 -1.652 12.037 1.00 96.94 95 ILE A C 1
ATOM 744 O O . ILE A 1 95 ? -3.946 -1.020 12.294 1.00 96.94 95 ILE A O 1
ATOM 748 N N . GLN A 1 96 ? -4.965 -2.897 11.567 1.00 97.94 96 GLN A N 1
ATOM 749 C CA . GLN A 1 96 ? -3.750 -3.645 11.266 1.00 97.94 96 GLN A CA 1
ATOM 750 C C . GLN A 1 96 ? -3.325 -3.441 9.813 1.00 97.94 96 GLN A C 1
ATOM 752 O O . GLN A 1 96 ? -4.162 -3.482 8.905 1.00 97.94 96 GLN A O 1
ATOM 757 N N . PHE A 1 97 ? -2.019 -3.299 9.617 1.00 97.94 97 PHE A N 1
ATOM 758 C CA . PHE A 1 97 ? -1.343 -3.312 8.329 1.00 97.94 97 PHE A CA 1
ATOM 759 C C . PHE A 1 97 ? -0.485 -4.570 8.224 1.00 97.94 97 PHE A C 1
ATOM 761 O O . PHE A 1 97 ? 0.241 -4.918 9.156 1.00 97.94 97 PHE A O 1
ATOM 768 N N . ILE A 1 98 ? -0.566 -5.254 7.090 1.00 97.50 98 ILE A N 1
ATOM 769 C CA . ILE A 1 98 ? 0.150 -6.501 6.829 1.00 97.50 98 ILE A CA 1
ATOM 770 C C . ILE A 1 98 ? 0.961 -6.313 5.554 1.00 97.50 98 ILE A C 1
ATOM 772 O O . ILE A 1 98 ? 0.391 -5.982 4.521 1.00 97.50 98 ILE A O 1
ATOM 776 N N . LEU A 1 99 ? 2.278 -6.504 5.620 1.00 97.38 99 LEU A N 1
ATOM 777 C CA . LEU A 1 99 ? 3.163 -6.418 4.455 1.00 97.38 99 LEU A CA 1
ATOM 778 C C . LEU A 1 99 ? 3.299 -7.788 3.780 1.00 97.38 99 LEU A C 1
ATOM 780 O O . LEU A 1 99 ? 3.469 -8.809 4.455 1.00 97.38 99 LEU A O 1
ATOM 784 N N . SER A 1 100 ? 3.252 -7.806 2.451 1.00 95.56 100 SER A N 1
ATOM 785 C CA . SER A 1 100 ? 3.486 -8.999 1.637 1.00 95.56 100 SER A CA 1
ATOM 786 C C . SER A 1 100 ? 4.233 -8.653 0.355 1.00 95.56 100 SER A C 1
ATOM 788 O O . SER A 1 100 ? 4.064 -7.571 -0.209 1.00 95.56 100 SER A O 1
ATOM 790 N N . ASP A 1 101 ? 5.074 -9.574 -0.104 1.00 93.12 101 ASP A N 1
ATOM 791 C CA . ASP A 1 101 ? 5.877 -9.395 -1.308 1.00 93.12 101 ASP A CA 1
ATOM 792 C C . ASP A 1 101 ? 6.288 -10.757 -1.876 1.00 93.12 1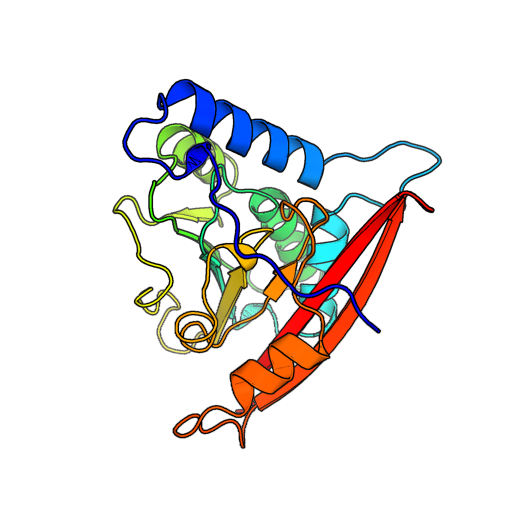01 ASP A C 1
ATOM 794 O O . ASP A 1 101 ? 6.343 -11.753 -1.145 1.00 93.12 101 ASP A O 1
ATOM 798 N N . LEU A 1 102 ? 6.607 -10.797 -3.169 1.00 90.25 102 LEU A N 1
ATOM 799 C CA . LEU A 1 102 ? 7.205 -11.968 -3.803 1.00 90.25 102 LEU A CA 1
ATOM 800 C C . LEU A 1 102 ? 8.653 -12.176 -3.318 1.00 90.25 102 LEU A C 1
ATOM 802 O O . LEU A 1 102 ? 9.109 -13.315 -3.219 1.00 90.25 102 LEU A O 1
ATOM 806 N N . PHE A 1 103 ? 9.339 -11.098 -2.927 1.00 88.25 103 PHE A N 1
ATOM 807 C CA . PHE A 1 103 ? 10.685 -11.100 -2.351 1.00 88.25 103 PHE A CA 1
ATOM 808 C C . PHE A 1 103 ? 10.708 -10.383 -0.980 1.00 88.25 103 PHE A C 1
ATOM 810 O O . PHE A 1 103 ? 11.177 -9.248 -0.879 1.00 88.25 103 PHE A O 1
ATOM 817 N N . PRO A 1 104 ? 10.217 -11.019 0.107 1.00 90.50 104 PRO A N 1
ATOM 818 C CA . PRO A 1 104 ? 10.071 -10.380 1.420 1.00 90.50 104 PRO A CA 1
ATOM 819 C C . PRO A 1 104 ? 11.346 -9.717 1.972 1.00 90.50 104 PRO A C 1
ATOM 821 O O . PRO A 1 104 ? 12.356 -10.389 2.208 1.00 90.50 104 PRO A O 1
ATOM 824 N N . HIS A 1 105 ? 11.277 -8.421 2.307 1.00 90.00 105 HIS A N 1
ATOM 825 C CA . HIS A 1 105 ? 12.398 -7.671 2.893 1.00 90.00 105 HIS A CA 1
ATOM 826 C C . HIS A 1 105 ? 12.476 -7.837 4.426 1.00 90.00 105 HIS A C 1
ATOM 828 O O . HIS A 1 105 ? 12.366 -6.883 5.201 1.00 90.00 105 HIS A O 1
ATOM 834 N N . ARG A 1 106 ? 12.712 -9.074 4.878 1.00 91.31 106 ARG A N 1
ATOM 835 C CA . ARG A 1 106 ? 12.584 -9.520 6.285 1.00 91.31 106 ARG A CA 1
ATOM 836 C C . ARG A 1 106 ? 13.246 -8.618 7.328 1.00 91.31 106 ARG A C 1
ATOM 838 O O . ARG A 1 106 ? 12.629 -8.299 8.341 1.00 91.31 106 ARG A O 1
ATOM 845 N N . GLU A 1 107 ? 14.494 -8.206 7.102 1.00 91.38 107 GLU A N 1
ATOM 846 C CA . GLU A 1 107 ? 15.214 -7.367 8.069 1.00 91.38 107 GLU A CA 1
ATOM 847 C C . GLU A 1 107 ? 14.532 -6.016 8.289 1.00 91.38 107 GLU A C 1
ATOM 849 O O . GLU A 1 107 ? 14.393 -5.570 9.429 1.00 91.38 107 GLU A O 1
ATOM 854 N N . GLU A 1 108 ? 14.082 -5.376 7.211 1.00 91.56 108 GLU A N 1
ATOM 855 C CA . GLU A 1 108 ? 13.451 -4.063 7.286 1.00 91.56 108 GLU A CA 1
ATOM 856 C C . GLU A 1 108 ? 12.043 -4.174 7.865 1.00 91.56 108 GLU A C 1
ATOM 858 O O . GLU A 1 108 ? 11.682 -3.423 8.770 1.00 91.56 108 GLU A O 1
ATOM 863 N N . TRP A 1 109 ? 11.278 -5.188 7.460 1.00 94.88 109 TRP A N 1
ATOM 864 C CA . TRP A 1 109 ? 9.950 -5.430 8.020 1.00 94.88 109 TRP A CA 1
ATOM 865 C C . TRP A 1 109 ? 9.994 -5.764 9.513 1.00 94.88 109 TRP A C 1
ATOM 867 O O . TRP A 1 109 ? 9.160 -5.268 10.270 1.00 94.88 109 TRP A O 1
ATOM 877 N N . SER A 1 110 ? 11.015 -6.496 9.976 1.00 95.75 110 SER A N 1
ATOM 878 C CA . SER A 1 110 ? 11.254 -6.710 11.409 1.00 95.75 110 SER A CA 1
ATOM 879 C C . SER A 1 110 ? 11.554 -5.402 12.151 1.00 95.75 110 SER A C 1
ATOM 881 O O . SER A 1 110 ? 11.109 -5.212 13.285 1.00 95.75 110 SER A O 1
ATOM 883 N N . ARG A 1 111 ? 12.295 -4.465 11.541 1.00 94.75 111 ARG A N 1
ATOM 884 C CA . ARG A 1 111 ? 12.544 -3.138 12.136 1.00 94.75 111 ARG A CA 1
ATOM 885 C C . ARG A 1 111 ? 11.273 -2.295 12.186 1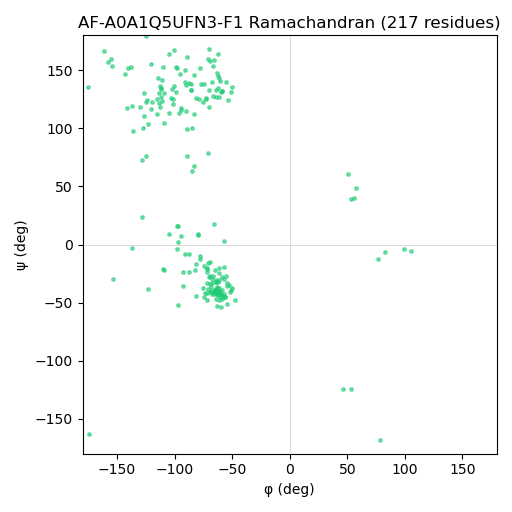.00 94.75 111 ARG A C 1
ATOM 887 O O . ARG A 1 111 ? 11.057 -1.608 13.187 1.00 94.75 111 ARG A O 1
ATOM 894 N N . ILE A 1 112 ? 10.451 -2.342 11.137 1.00 95.06 112 ILE A N 1
ATOM 895 C CA . ILE A 1 112 ? 9.170 -1.632 11.071 1.00 95.06 112 ILE A CA 1
ATOM 896 C C . ILE A 1 112 ? 8.220 -2.161 12.148 1.00 95.06 112 ILE A C 1
ATOM 898 O O . ILE A 1 112 ? 7.750 -1.365 12.959 1.00 95.06 112 ILE A O 1
ATOM 902 N N . SER A 1 113 ? 7.993 -3.476 12.223 1.00 96.38 113 SER A N 1
ATOM 903 C CA . SER A 1 113 ? 7.040 -4.070 13.175 1.00 96.38 113 SER A CA 1
ATOM 904 C C . SER A 1 113 ? 7.442 -3.862 14.639 1.00 96.38 113 SER A C 1
ATOM 906 O O . SER A 1 113 ? 6.593 -3.635 15.495 1.00 96.38 113 SER A O 1
ATOM 908 N N . LYS A 1 114 ? 8.748 -3.827 14.942 1.00 96.25 114 LYS A N 1
ATOM 909 C CA . LYS A 1 114 ? 9.247 -3.462 16.283 1.00 96.25 114 LYS A CA 1
ATOM 910 C C . LYS A 1 114 ? 8.915 -2.021 16.676 1.00 96.25 114 LYS A C 1
ATOM 912 O O . LYS A 1 114 ? 8.770 -1.733 17.860 1.00 96.25 114 LYS A O 1
ATOM 917 N N . LYS A 1 115 ? 8.835 -1.107 15.704 1.00 95.62 115 LYS A N 1
ATOM 918 C CA . LYS A 1 115 ? 8.532 0.318 15.929 1.00 95.62 115 LYS A CA 1
ATOM 919 C C . LYS A 1 115 ? 7.042 0.638 15.810 1.00 95.62 115 LYS A C 1
ATOM 921 O O . LYS A 1 115 ? 6.609 1.661 16.336 1.00 95.62 115 LYS A O 1
ATOM 926 N N . LYS A 1 116 ? 6.280 -0.183 15.086 1.00 95.19 116 LYS A N 1
ATOM 927 C CA . LYS A 1 116 ? 4.871 0.032 14.745 1.00 95.19 116 LYS A CA 1
ATOM 928 C C . LYS A 1 116 ? 4.065 -1.199 15.151 1.00 95.19 116 LYS A C 1
ATOM 930 O O . LYS A 1 116 ? 4.043 -2.188 14.428 1.00 95.19 116 LYS A O 1
ATOM 935 N N . GLN A 1 117 ? 3.385 -1.121 16.295 1.00 94.19 117 GLN A N 1
ATOM 936 C CA . GLN A 1 117 ? 2.660 -2.260 16.881 1.00 94.19 117 GLN A CA 1
ATOM 937 C C . GLN A 1 117 ? 1.532 -2.792 15.983 1.00 94.19 117 GLN A C 1
ATOM 939 O O . GLN A 1 117 ? 1.177 -3.960 16.083 1.00 94.19 117 GLN A O 1
ATOM 944 N N . ASN A 1 118 ? 0.999 -1.953 15.089 1.00 97.88 118 ASN A N 1
ATOM 945 C CA . ASN A 1 118 ? -0.057 -2.327 14.150 1.00 97.88 118 ASN A CA 1
ATOM 946 C C . ASN A 1 118 ? 0.463 -2.690 12.749 1.00 97.88 118 ASN A C 1
ATOM 948 O O . ASN A 1 118 ? -0.317 -2.705 11.798 1.00 97.88 118 ASN A O 1
ATOM 952 N N . VAL A 1 119 ? 1.770 -2.942 12.599 1.00 98.19 119 VAL A N 1
ATOM 953 C CA . VAL A 1 119 ? 2.357 -3.460 11.357 1.00 98.19 119 VAL A CA 1
ATOM 954 C C . VAL A 1 119 ? 2.898 -4.862 11.594 1.00 98.19 119 VAL A C 1
ATOM 956 O O . VAL A 1 119 ? 3.795 -5.076 12.409 1.00 98.19 119 VAL A O 1
ATOM 959 N N . THR A 1 120 ? 2.391 -5.811 10.820 1.00 97.62 120 THR A N 1
ATOM 960 C CA . THR A 1 120 ? 2.885 -7.190 10.745 1.00 97.62 120 THR A CA 1
ATOM 961 C C . THR A 1 120 ? 3.213 -7.540 9.293 1.00 97.62 120 THR A C 1
ATOM 963 O O . THR A 1 120 ? 3.098 -6.696 8.403 1.00 97.62 120 THR A O 1
ATOM 966 N N . TYR A 1 121 ? 3.697 -8.753 9.029 1.00 97.69 121 TYR A N 1
ATOM 967 C CA . TYR A 1 121 ? 4.111 -9.155 7.686 1.00 97.69 121 TYR A CA 1
ATOM 968 C C . TYR A 1 121 ? 4.049 -10.669 7.483 1.00 97.69 121 TYR A C 1
ATOM 970 O O . TYR A 1 121 ? 4.067 -11.437 8.446 1.00 97.69 121 TYR A O 1
ATOM 978 N N . ILE A 1 122 ? 3.996 -11.085 6.217 1.00 96.81 122 ILE A N 1
ATOM 979 C CA . ILE A 1 122 ? 4.098 -12.486 5.799 1.00 96.81 122 ILE A CA 1
ATOM 980 C C . ILE A 1 122 ? 5.562 -12.780 5.443 1.00 96.81 122 ILE A C 1
ATOM 982 O O . ILE A 1 122 ? 6.121 -12.179 4.534 1.00 96.81 122 ILE A O 1
ATOM 986 N N . GLU A 1 123 ? 6.207 -13.695 6.169 1.00 95.44 123 GLU A N 1
ATOM 987 C CA . GLU A 1 123 ? 7.644 -13.997 6.004 1.00 95.44 123 GLU A CA 1
ATOM 988 C C . GLU A 1 123 ? 7.997 -14.757 4.717 1.00 95.44 123 GLU A C 1
ATOM 990 O O . GLU A 1 123 ? 9.153 -14.746 4.260 1.00 95.44 123 GLU A O 1
ATOM 995 N N . THR A 1 124 ? 7.017 -15.472 4.171 1.00 95.12 124 THR A N 1
ATOM 996 C CA . THR A 1 124 ? 7.147 -16.282 2.964 1.00 95.12 124 THR A CA 1
ATOM 997 C C . THR A 1 124 ? 6.786 -15.472 1.719 1.00 95.12 124 THR A C 1
ATOM 999 O O . THR A 1 124 ? 5.957 -14.567 1.803 1.00 95.12 124 THR A O 1
ATOM 1002 N N . PRO A 1 125 ? 7.388 -15.785 0.557 1.00 94.06 125 PRO A N 1
ATOM 1003 C CA . PRO A 1 125 ? 6.987 -15.205 -0.721 1.00 94.06 125 PRO A CA 1
ATOM 1004 C C . PRO A 1 125 ? 5.482 -15.321 -0.966 1.00 94.06 125 PRO A C 1
ATOM 1006 O O . PRO A 1 125 ? 4.912 -16.408 -0.838 1.00 94.06 125 PRO A O 1
ATOM 1009 N N . VAL A 1 126 ? 4.854 -14.214 -1.356 1.00 92.62 126 VAL A N 1
ATOM 1010 C CA . VAL A 1 126 ? 3.439 -14.159 -1.731 1.00 92.62 126 VAL A CA 1
ATOM 1011 C C . VAL A 1 126 ? 3.323 -13.663 -3.162 1.00 92.62 126 VAL A C 1
ATOM 1013 O O . VAL A 1 126 ? 3.648 -12.520 -3.470 1.00 92.62 126 VAL A O 1
ATOM 1016 N N . ASP A 1 127 ? 2.802 -14.520 -4.037 1.00 90.06 127 ASP A N 1
ATOM 1017 C CA . ASP A 1 127 ? 2.355 -14.089 -5.355 1.00 90.06 127 ASP A CA 1
ATOM 1018 C C . ASP A 1 127 ? 1.086 -13.245 -5.198 1.00 90.06 127 ASP A C 1
ATOM 1020 O O . ASP A 1 127 ? 0.053 -13.728 -4.729 1.00 90.06 127 ASP A O 1
ATOM 1024 N N . ALA A 1 128 ? 1.154 -11.982 -5.610 1.00 87.44 128 ALA A N 1
ATOM 1025 C CA . ALA A 1 128 ? 0.047 -11.037 -5.538 1.00 87.44 128 ALA A CA 1
ATOM 1026 C C . ALA A 1 128 ? -1.234 -11.521 -6.246 1.00 87.44 128 ALA A C 1
ATOM 1028 O O . ALA A 1 128 ? -2.339 -11.150 -5.841 1.00 87.44 128 ALA A O 1
ATOM 1029 N N . ARG A 1 129 ? -1.104 -12.385 -7.263 1.00 81.81 129 ARG A N 1
ATOM 1030 C CA . ARG A 1 129 ? -2.233 -12.990 -7.995 1.00 81.81 129 ARG A CA 1
ATOM 1031 C C . ARG A 1 129 ? -2.984 -14.029 -7.165 1.00 81.81 129 ARG A C 1
ATOM 1033 O O . ARG A 1 129 ? -4.140 -14.323 -7.450 1.00 81.81 129 ARG A O 1
ATOM 1040 N N . ALA A 1 130 ? -2.332 -14.575 -6.142 1.00 86.06 130 ALA A N 1
ATOM 1041 C CA . ALA A 1 130 ? -2.851 -15.622 -5.270 1.00 86.06 130 ALA A CA 1
ATOM 1042 C C . ALA A 1 130 ? -2.727 -15.250 -3.780 1.00 86.06 130 ALA A C 1
ATOM 1044 O O . ALA A 1 130 ? -2.690 -16.130 -2.919 1.00 86.06 130 ALA A O 1
ATOM 1045 N N . ALA A 1 131 ? -2.664 -13.950 -3.463 1.00 86.38 131 ALA A N 1
ATOM 1046 C CA . ALA A 1 131 ? -2.483 -13.490 -2.092 1.00 86.38 131 ALA A CA 1
ATOM 1047 C C . ALA A 1 131 ? -3.659 -13.937 -1.197 1.00 86.38 131 ALA A C 1
ATOM 1049 O O . ALA A 1 131 ? -4.827 -13.661 -1.529 1.00 86.38 131 ALA A O 1
ATOM 1050 N N . PRO A 1 132 ? -3.381 -14.609 -0.060 1.00 87.62 132 PRO A N 1
ATOM 1051 C CA . PRO A 1 132 ? -4.421 -15.132 0.815 1.00 87.62 132 PRO A CA 1
ATOM 1052 C C . PRO A 1 132 ? -5.223 -13.996 1.455 1.00 87.62 132 PRO A C 1
ATOM 1054 O O . PRO A 1 132 ? -4.755 -12.863 1.566 1.00 87.62 132 PRO A O 1
ATOM 1057 N N . ARG A 1 133 ? -6.441 -14.304 1.909 1.00 90.44 133 ARG A N 1
ATOM 1058 C CA . ARG A 1 133 ? -7.185 -13.392 2.783 1.00 90.44 133 ARG A CA 1
ATOM 1059 C C . ARG A 1 133 ? -6.539 -13.412 4.170 1.00 90.44 133 ARG A C 1
ATOM 1061 O O . ARG A 1 133 ? -6.422 -14.475 4.774 1.00 90.44 133 ARG A O 1
ATOM 1068 N N . VAL A 1 134 ? -6.162 -12.242 4.666 1.00 93.19 134 VAL A N 1
ATOM 1069 C CA . VAL A 1 134 ? -5.446 -12.030 5.933 1.00 93.19 134 VAL A CA 1
ATOM 1070 C C . VAL A 1 134 ? -6.310 -11.359 6.997 1.00 93.19 134 VAL A C 1
ATOM 1072 O O . VAL A 1 134 ? -6.023 -11.476 8.187 1.00 93.19 134 VAL A O 1
ATOM 1075 N N . ALA A 1 135 ? -7.385 -10.673 6.600 1.00 91.62 135 ALA A N 1
ATOM 1076 C CA . ALA A 1 135 ? -8.290 -10.043 7.555 1.0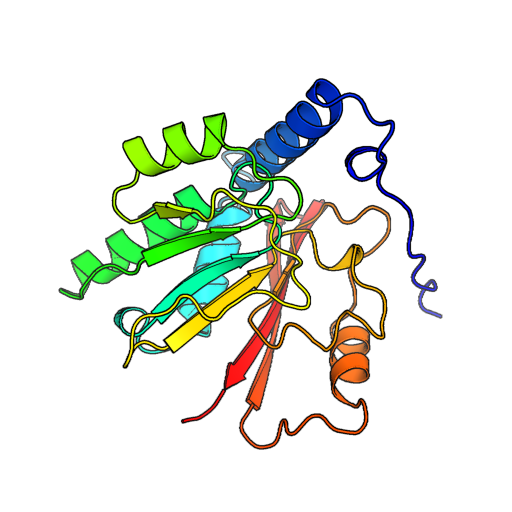0 91.62 135 ALA A CA 1
ATOM 1077 C C . ALA A 1 135 ? -8.940 -11.086 8.484 1.00 91.62 135 ALA A C 1
ATOM 1079 O O . ALA A 1 135 ? -9.329 -12.174 8.054 1.00 91.62 135 ALA A O 1
ATOM 1080 N N . ALA A 1 136 ? -9.146 -10.750 9.757 1.00 92.38 136 ALA A N 1
ATOM 1081 C CA . ALA A 1 136 ? -9.866 -11.627 10.682 1.00 92.38 136 ALA A CA 1
ATOM 1082 C C . ALA A 1 136 ? -11.330 -11.856 10.239 1.00 92.38 136 ALA A C 1
ATOM 1084 O O . ALA A 1 136 ? -11.886 -11.132 9.399 1.00 92.38 136 ALA A O 1
ATOM 1085 N N . LYS A 1 137 ? -11.989 -12.878 10.801 1.00 91.06 137 LYS A N 1
ATOM 1086 C CA . LYS A 1 137 ? -13.429 -13.093 10.585 1.00 91.06 137 LYS A CA 1
ATOM 1087 C C . LYS A 1 137 ? -14.203 -11.868 11.088 1.00 91.06 137 LYS A C 1
ATOM 1089 O O . LYS A 1 137 ? -13.957 -11.396 12.191 1.00 91.06 137 LYS A O 1
ATOM 1094 N N . GLY A 1 138 ? -15.119 -11.349 10.271 1.00 88.94 138 GLY A N 1
ATOM 1095 C CA . GLY A 1 138 ? -15.896 -10.144 10.589 1.00 88.94 138 GLY A CA 1
ATOM 1096 C C . GLY A 1 138 ? -15.188 -8.813 10.299 1.00 88.94 138 GLY A C 1
ATOM 1097 O O . GLY A 1 138 ? -15.834 -7.774 10.378 1.00 88.94 138 GLY A O 1
ATOM 1098 N N . LYS A 1 139 ? -13.903 -8.822 9.914 1.00 91.31 139 LYS A N 1
ATOM 1099 C CA . LYS A 1 139 ? -13.200 -7.636 9.400 1.00 91.31 139 LYS A CA 1
ATOM 1100 C C . LYS A 1 139 ? -13.236 -7.599 7.871 1.00 91.31 139 LYS A C 1
ATOM 1102 O O . LYS A 1 139 ? -13.202 -8.638 7.203 1.00 91.31 139 LYS A O 1
ATOM 1107 N N . LYS A 1 140 ? -13.285 -6.397 7.309 1.00 91.81 140 LYS A N 1
ATOM 1108 C CA . LYS A 1 140 ? -13.109 -6.140 5.878 1.00 91.81 140 LYS A CA 1
ATOM 1109 C C . LYS A 1 140 ? -11.620 -6.189 5.534 1.00 91.81 140 LYS A C 1
ATOM 1111 O O . LYS A 1 140 ? -10.773 -5.925 6.381 1.00 91.81 140 LYS A O 1
ATOM 1116 N N . GLU A 1 141 ? -11.297 -6.541 4.297 1.00 92.31 141 GLU A N 1
ATOM 1117 C CA . GLU A 1 141 ? -9.922 -6.508 3.794 1.00 92.31 141 GLU A CA 1
ATOM 1118 C C . GLU A 1 141 ? -9.811 -5.418 2.736 1.00 92.31 141 GLU A C 1
ATOM 1120 O O . GLU A 1 141 ? -10.594 -5.382 1.788 1.00 92.31 141 GLU A O 1
ATOM 1125 N N . CYS A 1 142 ? -8.841 -4.530 2.910 1.00 92.75 142 CYS A N 1
ATOM 1126 C CA . CYS A 1 142 ? -8.399 -3.598 1.888 1.00 92.75 142 CYS A CA 1
ATOM 1127 C C . CYS A 1 142 ? -6.996 -4.037 1.482 1.00 92.75 142 CYS A C 1
ATOM 1129 O O . CYS A 1 142 ? -6.124 -4.140 2.334 1.00 92.75 142 CYS A O 1
ATOM 1131 N N . ARG A 1 143 ? -6.763 -4.312 0.203 1.00 92.00 143 ARG A N 1
ATOM 1132 C CA . ARG A 1 143 ? -5.400 -4.505 -0.304 1.00 92.00 143 ARG A CA 1
ATOM 1133 C C . ARG A 1 143 ? -4.972 -3.226 -0.983 1.00 92.00 143 ARG A C 1
ATOM 1135 O O . ARG A 1 143 ? -5.790 -2.650 -1.689 1.00 92.00 143 ARG A O 1
ATOM 1142 N N . ILE A 1 144 ? -3.747 -2.794 -0.736 1.00 90.69 144 ILE A N 1
ATOM 1143 C CA . ILE A 1 144 ? -3.136 -1.639 -1.379 1.00 90.69 144 ILE A CA 1
ATOM 1144 C C . ILE A 1 144 ? -1.966 -2.111 -2.230 1.00 90.69 144 ILE A C 1
ATOM 1146 O O . ILE A 1 144 ? -1.247 -3.034 -1.859 1.00 90.69 144 ILE A O 1
ATOM 1150 N N . PHE A 1 145 ? -1.803 -1.465 -3.374 1.00 87.56 145 PHE A N 1
ATOM 1151 C CA . PHE A 1 145 ? -0.721 -1.699 -4.320 1.00 87.56 145 PHE A CA 1
ATOM 1152 C C . PHE A 1 145 ? -0.050 -0.363 -4.587 1.00 87.56 145 PHE A C 1
ATOM 1154 O O . PHE A 1 145 ? -0.668 0.523 -5.182 1.00 87.56 145 PHE A O 1
ATOM 1161 N N . ASN A 1 146 ? 1.181 -0.222 -4.106 1.00 86.69 146 ASN A N 1
ATOM 1162 C CA . ASN A 1 146 ? 1.927 1.027 -4.077 1.00 86.69 146 ASN A CA 1
ATOM 1163 C C . ASN A 1 146 ? 3.078 0.981 -5.089 1.00 86.69 146 ASN A C 1
ATOM 1165 O O . ASN A 1 146 ? 4.103 0.374 -4.809 1.00 86.69 146 ASN A O 1
ATOM 1169 N N . ILE A 1 147 ? 2.945 1.661 -6.236 1.00 80.94 147 ILE A N 1
ATOM 1170 C CA . ILE A 1 147 ? 3.997 1.719 -7.281 1.00 80.94 147 ILE A CA 1
ATOM 1171 C C . ILE A 1 147 ? 4.424 0.311 -7.747 1.00 80.94 147 ILE A C 1
ATOM 1173 O O . ILE A 1 147 ? 5.595 0.019 -7.935 1.00 80.94 147 ILE A O 1
ATOM 1177 N N . CYS A 1 148 ? 3.469 -0.602 -7.898 1.00 79.69 148 CYS A N 1
ATOM 1178 C CA . CYS A 1 148 ? 3.754 -1.983 -8.305 1.00 79.69 148 CYS A CA 1
ATOM 1179 C C . CYS A 1 148 ? 2.764 -2.504 -9.356 1.00 79.69 148 CYS A C 1
ATOM 1181 O O . CYS A 1 148 ? 2.893 -3.613 -9.875 1.00 79.69 148 CYS A O 1
ATOM 1183 N N . PHE A 1 149 ? 1.749 -1.717 -9.730 1.00 78.50 149 PHE A N 1
ATOM 1184 C CA . PHE A 1 149 ? 0.714 -2.230 -10.624 1.00 78.50 149 PHE A CA 1
ATOM 1185 C C . PHE A 1 149 ? 1.201 -2.440 -12.069 1.00 78.50 149 PHE A C 1
ATOM 1187 O O . PHE A 1 149 ? 0.575 -3.155 -12.857 1.00 78.50 149 PHE A O 1
ATOM 1194 N N . HIS A 1 150 ? 2.338 -1.852 -12.441 1.00 77.69 150 HIS A N 1
ATOM 1195 C CA . HIS A 1 150 ? 2.942 -2.034 -13.762 1.00 77.69 150 HIS A CA 1
ATOM 1196 C C . HIS A 1 150 ? 3.565 -3.408 -13.994 1.00 77.69 150 HIS A C 1
ATOM 1198 O O . HIS A 1 150 ? 3.688 -3.786 -15.163 1.00 77.69 150 HIS A O 1
ATOM 1204 N N . HIS A 1 151 ? 3.882 -4.163 -12.935 1.00 78.44 151 HIS A N 1
ATOM 1205 C CA . HIS A 1 151 ? 4.376 -5.539 -13.058 1.00 78.44 151 HIS A CA 1
ATOM 1206 C C . HIS A 1 151 ? 3.302 -6.484 -13.622 1.00 78.44 151 HIS A C 1
ATOM 1208 O O . HIS A 1 151 ? 3.619 -7.473 -14.282 1.00 78.44 151 HIS A O 1
ATOM 1214 N N . PHE A 1 152 ? 2.018 -6.169 -13.419 1.00 78.81 152 PHE A N 1
ATOM 1215 C CA . PHE A 1 152 ? 0.917 -7.022 -13.859 1.00 78.81 152 PHE A CA 1
ATOM 1216 C C . PHE A 1 152 ? 0.612 -6.812 -15.342 1.00 78.81 152 PHE A C 1
ATOM 1218 O O . PHE A 1 152 ? 0.329 -5.690 -15.782 1.00 78.81 152 PHE A O 1
ATOM 1225 N N .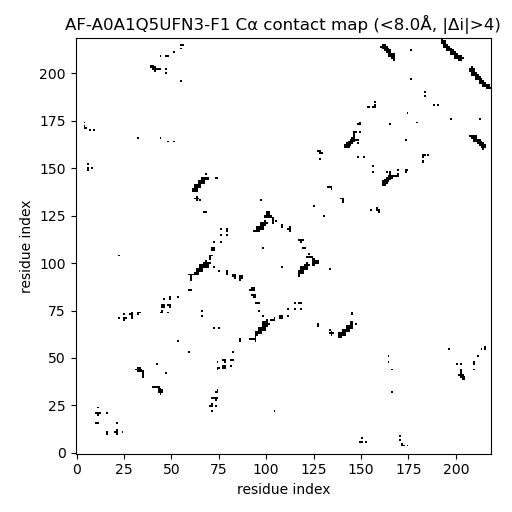 GLY A 1 153 ? 0.604 -7.902 -16.112 1.00 77.12 153 GLY A N 1
ATOM 1226 C CA . GLY A 1 153 ? 0.007 -7.931 -17.447 1.00 77.12 153 GLY A CA 1
ATOM 1227 C C . GLY A 1 153 ? -1.518 -7.838 -17.379 1.00 77.12 153 GLY A C 1
ATOM 1228 O O . GLY A 1 153 ? -2.108 -7.971 -16.313 1.00 77.12 153 GLY A O 1
ATOM 1229 N N . ASP A 1 154 ? -2.182 -7.619 -18.511 1.00 74.88 154 ASP A N 1
ATOM 1230 C CA . ASP A 1 154 ? -3.634 -7.368 -18.521 1.00 74.88 154 ASP A CA 1
ATOM 1231 C C . ASP A 1 154 ? -4.456 -8.556 -17.982 1.00 74.88 154 ASP A C 1
ATOM 1233 O O . ASP A 1 154 ? -5.470 -8.366 -17.313 1.00 74.88 154 ASP A O 1
ATOM 1237 N N . LYS A 1 155 ? -3.974 -9.787 -18.191 1.00 71.44 155 LYS A N 1
ATOM 1238 C CA . LYS A 1 155 ? -4.590 -11.006 -17.640 1.00 71.44 155 LYS A CA 1
ATOM 1239 C C . LYS A 1 155 ? -4.389 -11.146 -16.128 1.00 71.44 155 LYS A C 1
ATOM 1241 O O . LYS A 1 155 ? -5.262 -11.665 -15.444 1.00 71.44 155 LYS A O 1
ATOM 1246 N N . ASP A 1 156 ? -3.256 -10.679 -15.609 1.00 70.56 156 ASP A N 1
ATOM 1247 C CA . ASP A 1 156 ? -2.904 -10.796 -14.190 1.00 70.56 156 ASP A CA 1
ATOM 1248 C C . ASP A 1 156 ? -3.449 -9.628 -13.356 1.00 70.56 156 ASP A C 1
ATOM 1250 O O . ASP A 1 156 ? -3.642 -9.760 -12.153 1.00 70.56 156 ASP A O 1
ATOM 1254 N N . ALA A 1 157 ? -3.716 -8.485 -13.990 1.00 63.06 157 ALA A N 1
ATOM 1255 C CA . ALA A 1 157 ? -4.128 -7.246 -13.338 1.00 63.06 157 ALA A CA 1
ATOM 1256 C C . ALA A 1 157 ? -5.587 -7.256 -12.839 1.00 63.06 157 ALA A C 1
ATOM 1258 O O . ALA A 1 157 ? -5.945 -6.450 -11.984 1.00 63.06 157 ALA A O 1
ATOM 1259 N N . ALA A 1 158 ? -6.423 -8.165 -13.352 1.00 58.50 158 ALA A N 1
ATOM 1260 C CA . ALA A 1 158 ? -7.811 -8.342 -12.919 1.00 58.50 158 ALA A CA 1
ATOM 1261 C C . ALA A 1 158 ? -7.959 -9.204 -11.650 1.00 58.50 158 ALA A C 1
ATOM 1263 O O . ALA A 1 158 ? -8.973 -9.113 -10.959 1.00 58.50 158 ALA A O 1
ATOM 1264 N N . ALA A 1 159 ? -6.964 -10.042 -11.338 1.00 52.88 159 ALA A N 1
ATOM 1265 C CA . ALA A 1 159 ? -7.024 -10.983 -10.219 1.00 52.88 159 ALA A CA 1
ATOM 1266 C C . ALA A 1 159 ? -7.000 -10.309 -8.828 1.00 52.88 159 ALA A C 1
ATOM 1268 O O . ALA A 1 159 ? -7.726 -10.767 -7.939 1.00 52.88 159 ALA A O 1
ATOM 1269 N N . PRO A 1 160 ? -6.251 -9.212 -8.589 1.00 51.00 160 PRO A N 1
ATOM 1270 C CA . PRO A 1 160 ? -6.228 -8.571 -7.283 1.00 51.00 160 PRO A CA 1
ATOM 1271 C C . PRO A 1 160 ? -7.337 -7.510 -7.180 1.00 51.00 160 PRO A C 1
ATOM 1273 O O . PRO A 1 160 ? -7.098 -6.317 -7.271 1.00 51.00 160 PRO A O 1
ATOM 1276 N N . LEU A 1 161 ? -8.592 -7.920 -6.997 1.00 51.44 161 LEU A N 1
ATOM 1277 C CA . LEU A 1 161 ? -9.716 -6.993 -6.776 1.00 51.44 161 LEU A CA 1
ATOM 1278 C C . LEU A 1 161 ? -9.639 -6.332 -5.384 1.00 51.44 161 LEU A C 1
ATOM 1280 O O . LEU A 1 161 ? -10.319 -6.745 -4.445 1.00 51.44 161 LEU A O 1
ATOM 1284 N N . ALA A 1 162 ? -8.780 -5.320 -5.245 1.00 48.19 162 ALA A N 1
ATOM 1285 C CA . ALA A 1 162 ? -8.657 -4.446 -4.082 1.00 48.19 162 ALA A CA 1
ATOM 1286 C C . ALA A 1 162 ? -7.910 -3.139 -4.443 1.00 48.19 162 ALA A C 1
ATOM 1288 O O . ALA A 1 162 ? -7.386 -2.997 -5.537 1.00 48.19 162 ALA A O 1
ATOM 1289 N N . ILE A 1 163 ? -7.967 -2.147 -3.559 1.00 46.12 163 ILE A N 1
ATOM 1290 C CA . ILE A 1 163 ? -7.598 -0.731 -3.745 1.00 46.12 163 ILE A CA 1
ATOM 1291 C C . ILE A 1 163 ? -6.203 -0.514 -4.375 1.00 46.12 163 ILE A C 1
ATOM 1293 O O . ILE A 1 163 ? -5.209 -1.081 -3.941 1.00 46.12 163 ILE A O 1
ATOM 1297 N N . TRP A 1 164 ? -6.096 0.403 -5.342 1.00 49.59 164 TRP A N 1
ATOM 1298 C CA . TRP A 1 164 ? -4.835 0.768 -6.000 1.00 49.59 164 TRP A CA 1
ATOM 1299 C C . TRP A 1 164 ? -4.462 2.224 -5.696 1.00 49.59 164 TRP A C 1
ATOM 1301 O O . TRP A 1 164 ? -5.231 3.158 -5.956 1.00 49.59 164 TRP A O 1
ATOM 1311 N N . VAL A 1 165 ? -3.259 2.447 -5.171 1.00 42.09 165 VAL A N 1
ATOM 1312 C CA . VAL A 1 165 ? -2.726 3.796 -4.951 1.00 42.09 165 VAL A CA 1
ATOM 1313 C C . VAL A 1 165 ? -1.398 3.904 -5.690 1.00 42.09 165 VAL A C 1
ATOM 1315 O O . VAL A 1 165 ? -0.386 3.375 -5.249 1.00 42.09 165 VAL A O 1
ATOM 1318 N N . ASP A 1 166 ? -1.395 4.586 -6.834 1.00 45.50 166 ASP A N 1
ATOM 1319 C CA . ASP A 1 166 ? -0.249 4.608 -7.742 1.00 45.50 166 ASP A CA 1
ATOM 1320 C C . ASP A 1 166 ? 0.568 5.912 -7.616 1.00 45.50 166 ASP A C 1
ATOM 1322 O O . ASP A 1 166 ? 0.084 7.036 -7.787 1.00 45.50 166 ASP A O 1
ATOM 1326 N N . GLY A 1 167 ? 1.844 5.767 -7.268 1.00 33.84 167 GLY A N 1
ATOM 1327 C CA . GLY A 1 167 ? 2.807 6.856 -7.087 1.00 33.84 167 GLY A CA 1
ATOM 1328 C C . GLY A 1 167 ? 3.801 6.959 -8.252 1.00 33.84 167 GLY A C 1
ATOM 1329 O O . GLY A 1 167 ? 3.959 6.045 -9.047 1.00 33.84 167 GLY A O 1
ATOM 1330 N N . LEU A 1 168 ? 4.490 8.098 -8.353 1.00 35.00 168 LEU A N 1
ATOM 1331 C CA . LEU A 1 168 ? 5.181 8.618 -9.548 1.00 35.00 168 LEU A CA 1
ATOM 1332 C C . LEU A 1 168 ? 6.409 7.839 -10.099 1.00 35.00 168 LEU A C 1
ATOM 1334 O O . LEU A 1 168 ? 7.167 8.421 -10.867 1.00 35.00 168 LEU A O 1
ATOM 1338 N N . ILE A 1 169 ? 6.666 6.573 -9.769 1.00 36.44 169 ILE A N 1
ATOM 1339 C CA . ILE A 1 169 ? 7.802 5.837 -10.374 1.00 36.44 169 ILE A CA 1
ATOM 1340 C C . ILE A 1 169 ? 7.334 4.503 -10.937 1.00 36.44 169 ILE A C 1
ATOM 1342 O O . ILE A 1 169 ? 7.612 3.443 -10.409 1.00 36.44 169 ILE A O 1
ATOM 1346 N N . SER A 1 170 ? 6.612 4.566 -12.049 1.00 38.44 170 SER A N 1
ATOM 1347 C CA . SER A 1 170 ? 6.335 3.396 -12.875 1.00 38.44 170 SER A CA 1
ATOM 1348 C C . SER A 1 170 ? 7.064 3.591 -14.198 1.00 38.44 170 SER A C 1
ATOM 1350 O O . SER A 1 170 ? 6.814 4.586 -14.881 1.00 38.44 170 SER A O 1
ATOM 1352 N N . CYS A 1 171 ? 8.004 2.703 -14.527 1.00 36.50 171 CYS A N 1
ATOM 1353 C CA . CYS A 1 171 ? 9.165 2.954 -15.394 1.00 36.50 171 CYS A CA 1
ATOM 1354 C C . CYS A 1 171 ? 8.939 3.472 -16.831 1.00 36.50 171 CYS A C 1
ATOM 1356 O O . CYS A 1 171 ? 9.932 3.673 -17.518 1.00 36.50 171 CYS A O 1
ATOM 1358 N N . LEU A 1 172 ? 7.715 3.761 -17.292 1.00 45.03 172 LEU A N 1
ATOM 1359 C CA . LEU A 1 172 ? 7.472 4.631 -18.462 1.00 45.03 172 LEU A CA 1
ATOM 1360 C C . LEU A 1 172 ? 6.102 5.341 -18.451 1.00 45.03 172 LEU A C 1
ATOM 1362 O O . LEU A 1 172 ? 5.985 6.419 -19.030 1.00 45.03 172 LEU A O 1
ATOM 1366 N N . ARG A 1 173 ? 5.057 4.751 -17.849 1.00 58.62 173 ARG A N 1
ATOM 1367 C CA . ARG A 1 173 ? 3.716 5.346 -17.662 1.00 58.62 173 ARG A CA 1
ATOM 1368 C C . ARG A 1 173 ? 2.846 4.402 -16.822 1.00 58.62 173 ARG A C 1
ATOM 1370 O O . ARG A 1 173 ? 2.779 3.215 -17.136 1.00 58.62 173 ARG A O 1
ATOM 1377 N N . THR A 1 174 ? 2.109 4.923 -15.844 1.00 62.41 174 THR A N 1
ATOM 1378 C CA . THR A 1 174 ? 1.074 4.164 -15.119 1.00 62.41 174 THR A CA 1
ATOM 1379 C C . THR A 1 174 ? -0.159 3.895 -15.999 1.00 62.41 174 THR A C 1
ATOM 1381 O O . THR A 1 174 ? -0.395 4.572 -17.012 1.00 62.41 174 THR A O 1
ATOM 1384 N N . ARG A 1 175 ? -0.977 2.893 -15.648 1.00 71.56 175 ARG A N 1
ATOM 1385 C CA . ARG A 1 175 ? -2.263 2.674 -16.337 1.00 71.56 175 ARG A CA 1
ATOM 1386 C C . ARG A 1 175 ? -3.186 3.869 -16.091 1.00 71.56 175 ARG A C 1
ATOM 1388 O O . ARG A 1 175 ? -3.362 4.318 -14.963 1.00 71.56 175 ARG A O 1
ATOM 1395 N N . THR A 1 176 ? -3.816 4.374 -17.147 1.00 73.25 176 THR A N 1
ATOM 1396 C CA . THR A 1 176 ? -4.882 5.373 -17.022 1.00 73.25 176 THR A CA 1
ATOM 1397 C C . THR A 1 176 ? -6.124 4.747 -16.396 1.00 73.25 176 THR A C 1
ATOM 1399 O O . THR A 1 176 ? -6.369 3.552 -16.550 1.00 73.25 176 THR A O 1
ATOM 1402 N N . THR A 1 177 ? -7.000 5.564 -15.805 1.00 72.12 177 THR A N 1
ATOM 1403 C CA . THR A 1 177 ? -8.319 5.111 -15.329 1.00 72.12 177 THR A CA 1
ATOM 1404 C C . THR A 1 177 ? -9.098 4.326 -16.389 1.00 72.12 177 THR A C 1
ATOM 1406 O O . THR A 1 177 ? -9.795 3.373 -16.055 1.00 72.12 177 THR A O 1
ATOM 1409 N N . LYS A 1 178 ? -9.002 4.717 -17.669 1.00 75.69 178 LYS A N 1
ATOM 1410 C CA . LYS A 1 178 ? -9.685 4.019 -18.769 1.00 75.69 178 LYS A CA 1
ATOM 1411 C C . LYS A 1 178 ? -9.110 2.624 -18.995 1.00 75.69 178 LYS A C 1
ATOM 1413 O O . LYS A 1 178 ? -9.876 1.689 -19.174 1.00 75.69 178 LYS A O 1
ATOM 1418 N N . GLU A 1 179 ? -7.787 2.489 -18.949 1.00 78.06 179 GLU A N 1
ATOM 1419 C CA . GLU A 1 179 ? -7.117 1.192 -19.075 1.00 78.06 179 GLU A CA 1
ATOM 1420 C C . GLU A 1 179 ? -7.440 0.292 -17.883 1.00 78.06 179 GLU A C 1
ATOM 1422 O O . GLU A 1 179 ? -7.749 -0.872 -18.088 1.00 78.06 179 GLU A O 1
ATOM 1427 N N . VAL A 1 180 ? -7.468 0.827 -16.655 1.00 76.19 180 VAL A N 1
ATOM 1428 C CA . VAL A 1 180 ? -7.884 0.047 -15.475 1.00 76.19 180 VAL A CA 1
ATOM 1429 C C . VAL A 1 180 ? -9.342 -0.402 -15.586 1.00 76.19 180 VAL A C 1
ATOM 1431 O O . VAL A 1 180 ? -9.642 -1.557 -15.316 1.00 76.19 180 VAL A O 1
ATOM 1434 N N . ARG A 1 181 ? -10.252 0.468 -16.042 1.00 76.88 181 ARG A N 1
ATOM 1435 C CA . ARG A 1 181 ? -11.652 0.079 -16.289 1.00 76.88 181 ARG A CA 1
ATOM 1436 C C . ARG A 1 181 ? -11.772 -1.010 -17.354 1.00 76.88 181 ARG A C 1
ATOM 1438 O O . ARG A 1 181 ? -12.485 -1.972 -17.126 1.00 76.88 181 ARG A O 1
ATOM 1445 N N . ALA A 1 182 ? -11.019 -0.916 -18.447 1.00 80.25 182 ALA A N 1
ATOM 1446 C CA . ALA A 1 182 ? -11.031 -1.944 -19.487 1.00 80.25 182 ALA A CA 1
ATOM 1447 C C . ALA A 1 182 ? -10.565 -3.321 -18.972 1.00 80.25 182 ALA A C 1
ATOM 1449 O O . ALA A 1 182 ? -11.043 -4.346 -19.447 1.00 80.25 182 ALA A O 1
ATOM 1450 N N . LEU A 1 183 ? -9.668 -3.364 -17.977 1.00 77.88 183 LEU A N 1
ATOM 1451 C CA . LEU A 1 183 ? -9.279 -4.620 -17.324 1.00 77.88 183 LEU A CA 1
ATOM 1452 C C . LEU A 1 183 ? -10.413 -5.246 -16.509 1.00 77.88 183 LEU A C 1
ATOM 1454 O O . LEU A 1 183 ? -10.443 -6.464 -16.357 1.00 77.88 183 LEU A O 1
ATOM 1458 N N . LEU A 1 184 ? -11.311 -4.423 -15.976 1.00 76.88 184 LEU A N 1
ATOM 1459 C CA . LEU A 1 184 ? -12.452 -4.849 -15.170 1.00 76.88 184 LEU A CA 1
ATOM 1460 C C . LEU A 1 184 ? -13.638 -5.318 -16.023 1.00 76.88 184 LEU A C 1
ATOM 1462 O O . LEU A 1 184 ? -14.485 -6.049 -15.523 1.00 76.88 184 LEU A O 1
ATOM 1466 N N . ASP A 1 185 ? -13.657 -4.979 -17.313 1.00 77.31 185 ASP A N 1
ATOM 1467 C CA . ASP A 1 185 ? -14.664 -5.443 -18.279 1.00 77.31 185 ASP A CA 1
ATOM 1468 C C . ASP A 1 185 ? -14.389 -6.879 -18.789 1.00 77.31 185 ASP A C 1
ATOM 1470 O O . ASP A 1 185 ? -15.024 -7.352 -19.735 1.00 77.31 185 ASP A O 1
ATOM 1474 N N . GLN A 1 186 ? -13.430 -7.595 -18.189 1.00 73.00 186 GLN A N 1
ATOM 1475 C CA . GLN A 1 186 ? -13.106 -8.971 -18.564 1.00 73.00 186 GLN A CA 1
ATOM 1476 C C . GLN A 1 186 ? -14.252 -9.944 -18.220 1.00 73.00 186 GLN A C 1
ATOM 1478 O O . GLN A 1 186 ? -14.860 -9.849 -17.149 1.00 73.00 186 GLN A O 1
ATOM 1483 N N . PRO A 1 187 ? -14.542 -10.924 -19.098 1.00 72.81 187 PRO A N 1
ATOM 1484 C CA . PRO A 1 187 ? -15.607 -11.890 -18.863 1.00 72.81 187 PRO A CA 1
ATOM 1485 C C . PRO A 1 187 ? -15.327 -12.725 -17.605 1.00 72.81 187 PRO A C 1
ATOM 1487 O O . PRO A 1 187 ? -14.223 -13.228 -17.413 1.00 72.81 187 PRO A O 1
ATOM 1490 N N . GLY A 1 188 ? -16.352 -12.898 -16.767 1.00 74.69 188 GLY A N 1
ATOM 1491 C CA . GLY A 1 188 ? -16.282 -13.700 -15.538 1.00 74.69 188 GLY A CA 1
ATOM 1492 C C . GLY A 1 188 ? -16.079 -12.905 -14.244 1.00 74.69 188 GLY A C 1
ATOM 1493 O O . GLY A 1 188 ? -16.124 -13.500 -13.169 1.00 74.69 188 GLY A O 1
ATOM 1494 N N . LEU A 1 189 ? -15.910 -11.580 -14.314 1.00 74.50 189 LEU A N 1
ATOM 1495 C CA . LEU A 1 189 ? -15.876 -10.716 -13.131 1.00 74.50 189 LEU A CA 1
ATOM 1496 C C . LEU A 1 189 ? -17.285 -10.217 -12.777 1.00 74.50 189 LEU A C 1
ATOM 1498 O O . LEU A 1 189 ? -17.886 -9.448 -13.523 1.00 74.50 189 LEU A O 1
ATOM 1502 N N . ASP A 1 190 ? -17.807 -10.615 -11.613 1.00 81.44 190 ASP A N 1
ATOM 1503 C CA . ASP A 1 190 ? -19.012 -9.994 -11.049 1.00 81.44 190 ASP A CA 1
ATOM 1504 C C . ASP A 1 190 ? -18.638 -8.740 -10.251 1.00 81.44 190 ASP A C 1
ATOM 1506 O O . ASP A 1 190 ? -18.201 -8.798 -9.095 1.00 81.44 190 ASP A O 1
ATOM 1510 N N . LEU A 1 191 ? -18.828 -7.592 -10.897 1.00 81.75 191 LEU A N 1
ATOM 1511 C CA . LEU A 1 191 ? -18.567 -6.272 -10.331 1.00 81.75 191 LEU A CA 1
ATOM 1512 C C . LEU A 1 191 ? -19.846 -5.524 -9.938 1.00 81.75 191 LEU A C 1
ATOM 1514 O O . LEU A 1 191 ? -19.776 -4.354 -9.572 1.00 81.75 191 LEU A O 1
ATOM 1518 N N . SER A 1 192 ? -21.010 -6.182 -9.970 1.00 85.44 192 SER A N 1
ATOM 1519 C CA . SER A 1 192 ? -22.316 -5.549 -9.705 1.00 85.44 192 SER A CA 1
ATOM 1520 C C . SER A 1 192 ? -22.402 -4.877 -8.331 1.00 85.44 192 SER A C 1
ATOM 1522 O O . SER A 1 192 ? -23.098 -3.879 -8.159 1.00 85.44 192 SER A O 1
ATOM 1524 N N . LYS A 1 193 ? -21.655 -5.406 -7.357 1.00 85.38 193 LYS A N 1
ATOM 1525 C CA . LYS A 1 193 ? -21.549 -4.872 -5.995 1.00 85.38 193 LYS A CA 1
ATOM 1526 C C . LYS A 1 193 ? -20.319 -3.996 -5.778 1.00 85.38 193 LYS A C 1
ATOM 1528 O O . LYS A 1 193 ? -19.939 -3.795 -4.635 1.00 85.38 193 LYS A O 1
ATOM 1533 N N . TRP A 1 194 ? -19.641 -3.524 -6.816 1.00 86.50 194 TRP A N 1
ATOM 1534 C CA . TRP A 1 194 ? -18.436 -2.711 -6.666 1.00 86.50 194 TRP A CA 1
ATOM 1535 C C . TRP A 1 194 ? -18.669 -1.281 -7.131 1.00 86.50 194 TRP A C 1
ATOM 1537 O O . TRP A 1 194 ? -19.225 -1.031 -8.197 1.00 86.50 194 TRP A O 1
ATOM 1547 N N . THR A 1 195 ? -18.174 -0.338 -6.338 1.00 86.31 195 THR A N 1
ATOM 1548 C CA . THR A 1 195 ? -18.099 1.075 -6.699 1.00 86.31 195 THR A CA 1
ATOM 1549 C C . THR A 1 195 ? -16.643 1.437 -6.933 1.00 86.31 195 THR A C 1
ATOM 1551 O O . THR A 1 195 ? -15.785 1.147 -6.099 1.00 86.31 195 THR A O 1
ATOM 1554 N N . PHE A 1 196 ? -16.359 2.086 -8.060 1.00 85.81 196 PHE A N 1
ATOM 1555 C CA . PHE A 1 196 ? -15.004 2.468 -8.439 1.00 85.81 196 PHE A CA 1
ATOM 1556 C C . PHE A 1 196 ? -14.830 3.984 -8.456 1.00 85.81 196 PHE A C 1
ATOM 1558 O O . PHE A 1 196 ? -15.585 4.698 -9.122 1.00 85.81 196 PHE A O 1
ATOM 1565 N N . HIS A 1 197 ? -13.781 4.469 -7.799 1.00 86.06 197 HIS A N 1
ATOM 1566 C CA . HIS A 1 197 ? -13.356 5.864 -7.842 1.00 86.06 197 HIS A CA 1
ATOM 1567 C C . HIS A 1 197 ? -11.927 5.961 -8.368 1.00 86.06 197 HIS A C 1
ATOM 1569 O O . HIS A 1 197 ? -11.135 5.029 -8.275 1.00 86.06 197 HIS A O 1
ATOM 1575 N N . SER A 1 198 ? -11.580 7.104 -8.940 1.00 86.31 198 SER A N 1
ATOM 1576 C CA . SER A 1 198 ? -10.218 7.374 -9.382 1.00 86.31 198 SER A CA 1
ATOM 1577 C C . SER A 1 198 ? -9.969 8.864 -9.388 1.00 86.31 198 SER A C 1
ATOM 1579 O O . SER A 1 198 ? -10.899 9.635 -9.638 1.00 86.31 198 SER A O 1
ATOM 1581 N N . GLY A 1 199 ? -8.722 9.267 -9.226 1.00 86.12 199 GLY A N 1
ATOM 1582 C CA . GLY A 1 199 ? -8.366 10.672 -9.284 1.00 86.12 199 GLY A CA 1
ATOM 1583 C C . GLY A 1 199 ? -6.869 10.883 -9.208 1.00 86.12 199 GLY A C 1
ATOM 1584 O O . GLY A 1 199 ? -6.076 9.968 -9.424 1.00 86.12 199 GLY A O 1
ATOM 1585 N N . GLN A 1 200 ? -6.499 12.118 -8.896 1.00 87.44 200 GLN A N 1
ATOM 1586 C CA . GLN A 1 200 ? -5.113 12.511 -8.718 1.00 87.44 200 GLN A CA 1
ATOM 1587 C C . GLN A 1 200 ? -4.973 13.480 -7.542 1.00 87.44 200 GLN A C 1
ATOM 1589 O O . GLN A 1 200 ? -5.900 14.237 -7.243 1.00 87.44 200 GLN A O 1
ATOM 1594 N N . LYS A 1 201 ? -3.811 13.482 -6.888 1.00 86.12 201 LYS A N 1
ATOM 1595 C CA . LYS A 1 201 ? -3.439 14.444 -5.847 1.00 86.12 201 LYS A CA 1
ATOM 1596 C C . LYS A 1 201 ? -2.059 15.021 -6.162 1.00 86.12 201 LYS A C 1
ATOM 1598 O O . LYS A 1 201 ? -1.069 14.297 -6.225 1.00 86.12 201 LYS A O 1
ATOM 1603 N N . THR A 1 202 ? -1.985 16.332 -6.378 1.00 86.12 202 THR A N 1
ATOM 1604 C CA . THR A 1 202 ? -0.713 17.022 -6.642 1.00 86.12 202 THR A CA 1
ATOM 1605 C C . THR A 1 202 ? 0.090 17.163 -5.351 1.00 86.12 202 THR A C 1
ATOM 1607 O O . THR A 1 202 ? -0.386 17.770 -4.390 1.00 86.12 202 THR A O 1
ATOM 1610 N N . VAL A 1 203 ? 1.318 16.641 -5.349 1.00 85.31 203 VAL A N 1
ATOM 1611 C CA . VAL A 1 203 ? 2.244 16.689 -4.205 1.00 85.31 203 VAL A CA 1
ATOM 1612 C C . VAL A 1 203 ? 3.225 17.847 -4.358 1.00 85.31 203 VAL A C 1
ATOM 1614 O O . VAL A 1 203 ? 3.338 18.673 -3.455 1.00 85.31 203 VAL A O 1
ATOM 1617 N N . GLN A 1 204 ? 3.895 17.944 -5.510 1.00 84.44 204 GLN A N 1
ATOM 1618 C CA . GLN A 1 204 ? 4.871 18.993 -5.834 1.00 84.44 204 GLN A CA 1
ATOM 1619 C C . GLN A 1 204 ? 4.624 19.474 -7.260 1.00 84.44 204 GLN A C 1
ATOM 1621 O O . GLN A 1 204 ? 5.046 18.834 -8.218 1.00 84.44 204 GLN A O 1
ATOM 1626 N N 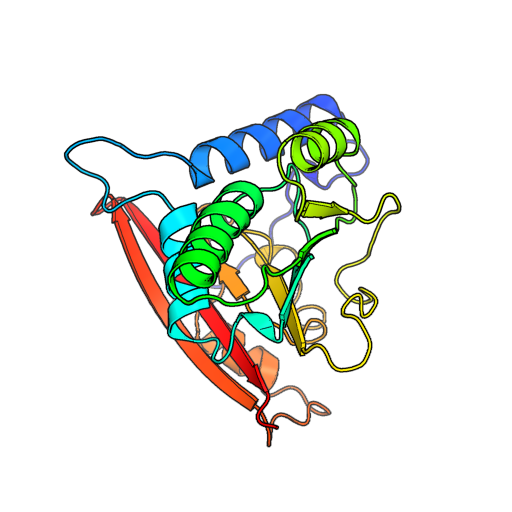. PHE A 1 205 ? 3.908 20.583 -7.426 1.00 78.94 205 PHE A N 1
ATOM 1627 C CA . PHE A 1 205 ? 3.644 21.123 -8.759 1.00 78.94 205 PHE A CA 1
ATOM 1628 C C . PHE A 1 205 ? 4.932 21.696 -9.382 1.00 78.94 205 PHE A C 1
ATOM 1630 O O . PHE A 1 205 ? 5.588 22.488 -8.708 1.00 78.94 205 PHE A O 1
ATOM 1637 N N . PRO A 1 206 ? 5.281 21.395 -10.647 1.00 79.25 206 PRO A N 1
ATOM 1638 C CA . PRO A 1 206 ? 4.523 20.611 -11.634 1.00 79.25 206 PRO A CA 1
ATOM 1639 C C . PRO A 1 206 ? 4.918 19.124 -11.744 1.00 79.25 206 PRO A C 1
ATOM 1641 O O . PRO A 1 206 ? 4.371 18.423 -12.589 1.00 79.25 206 PRO A O 1
ATOM 1644 N N . PHE A 1 207 ? 5.862 18.632 -10.940 1.00 80.12 207 PHE A N 1
ATOM 1645 C CA . PHE A 1 207 ? 6.546 17.360 -11.206 1.00 80.12 207 PHE A CA 1
ATOM 1646 C C . PHE A 1 207 ? 5.921 16.129 -10.548 1.00 80.12 207 PHE A C 1
ATOM 1648 O O . PHE A 1 207 ? 5.935 15.060 -11.147 1.00 80.12 207 PHE A O 1
ATOM 1655 N N . ILE A 1 208 ? 5.379 16.247 -9.332 1.00 80.75 208 ILE A N 1
ATOM 1656 C CA . ILE A 1 208 ? 4.913 15.087 -8.561 1.00 80.75 208 ILE A CA 1
ATOM 1657 C C . ILE A 1 208 ? 3.405 15.148 -8.347 1.00 80.75 208 ILE A C 1
ATOM 1659 O O . ILE A 1 208 ? 2.896 15.969 -7.578 1.00 80.75 208 ILE A O 1
ATOM 1663 N N . THR A 1 209 ? 2.705 14.216 -8.986 1.00 82.81 209 THR A N 1
ATOM 1664 C CA . THR A 1 209 ? 1.279 13.936 -8.817 1.00 82.81 209 THR A CA 1
ATOM 1665 C C . THR A 1 209 ? 1.083 12.450 -8.518 1.00 82.81 209 THR A C 1
ATOM 1667 O O . THR A 1 209 ? 1.628 11.599 -9.213 1.00 82.81 209 THR A O 1
ATOM 1670 N N . LEU A 1 210 ? 0.315 12.144 -7.473 1.00 83.38 210 LEU A N 1
ATOM 1671 C CA . LEU A 1 210 ? -0.147 10.795 -7.151 1.00 83.38 210 LEU A CA 1
ATOM 1672 C C . LEU A 1 210 ? -1.434 10.519 -7.925 1.00 83.38 210 LEU A C 1
ATOM 1674 O O . LEU A 1 210 ? -2.337 11.354 -7.898 1.00 83.38 210 LEU A O 1
ATOM 1678 N N . TYR A 1 211 ? -1.541 9.361 -8.565 1.00 84.50 211 TYR A N 1
ATOM 1679 C CA . TYR A 1 211 ? -2.752 8.906 -9.245 1.00 84.50 211 TYR A CA 1
ATOM 1680 C C . TYR A 1 211 ? -3.340 7.734 -8.467 1.00 84.50 211 TYR A C 1
ATOM 1682 O O . TYR A 1 211 ? -2.619 6.906 -7.933 1.00 84.50 211 TYR A O 1
ATOM 1690 N N . TYR A 1 212 ? -4.656 7.641 -8.354 1.00 84.12 212 TYR A N 1
ATOM 1691 C CA . TYR A 1 212 ? -5.254 6.542 -7.598 1.00 84.12 212 TYR A CA 1
ATOM 1692 C C . TYR A 1 212 ? -6.464 5.960 -8.305 1.00 84.12 212 TYR A C 1
ATOM 1694 O O . TYR A 1 212 ? -7.168 6.653 -9.049 1.00 84.12 212 TYR A O 1
ATOM 1702 N N . TYR A 1 213 ? -6.711 4.684 -8.024 1.00 85.81 213 TYR A N 1
ATOM 1703 C CA . TYR A 1 213 ? -7.873 3.945 -8.479 1.00 85.81 213 TYR A CA 1
ATOM 1704 C C . TYR A 1 213 ? -8.345 3.018 -7.360 1.00 85.81 213 TYR A C 1
ATOM 1706 O O . TYR A 1 213 ? -7.643 2.112 -6.938 1.00 85.81 213 TYR A O 1
ATOM 1714 N N . ILE A 1 214 ? -9.554 3.215 -6.866 1.00 85.62 214 ILE A N 1
ATOM 1715 C CA . ILE A 1 214 ? -10.069 2.510 -5.699 1.00 85.62 214 ILE A CA 1
ATOM 1716 C C . ILE A 1 214 ? -11.366 1.800 -6.062 1.00 85.62 214 ILE A C 1
ATOM 1718 O O . ILE A 1 214 ? -12.303 2.420 -6.555 1.00 85.62 214 ILE A O 1
ATOM 1722 N N . GLY A 1 215 ? -11.404 0.491 -5.830 1.00 87.25 215 GLY A N 1
ATOM 1723 C CA . GLY A 1 215 ? -12.623 -0.307 -5.872 1.00 87.25 215 GLY A CA 1
ATOM 1724 C C . GLY A 1 215 ? -13.080 -0.605 -4.452 1.00 87.25 215 GLY A C 1
ATOM 1725 O O . GLY A 1 215 ? -12.303 -1.128 -3.655 1.00 87.25 215 GLY A O 1
ATOM 1726 N N . VAL A 1 216 ? -14.331 -0.283 -4.139 1.00 87.12 216 VAL A N 1
ATOM 1727 C CA . VAL A 1 216 ? -14.956 -0.577 -2.847 1.00 87.12 216 VAL A CA 1
ATOM 1728 C C . VAL A 1 216 ? -16.159 -1.469 -3.094 1.00 87.12 216 VAL A C 1
ATOM 1730 O O . VAL A 1 216 ? -17.071 -1.104 -3.835 1.00 87.12 216 VAL A O 1
ATOM 1733 N N . LYS A 1 217 ? -16.167 -2.645 -2.471 1.00 83.25 217 LYS A N 1
ATOM 1734 C CA . LYS A 1 217 ? -17.306 -3.555 -2.538 1.00 83.25 217 LYS A CA 1
ATOM 1735 C C . LYS A 1 217 ? -18.405 -3.078 -1.583 1.00 83.25 217 LYS A C 1
ATOM 1737 O O . LYS A 1 217 ? -18.144 -2.872 -0.399 1.00 83.25 217 LYS A O 1
ATOM 1742 N N . ALA A 1 218 ? -19.608 -2.893 -2.108 1.00 77.06 218 ALA A N 1
ATOM 1743 C CA . ALA A 1 218 ? -20.835 -2.726 -1.347 1.00 77.06 218 ALA A CA 1
ATOM 1744 C C . ALA A 1 218 ? -21.131 -3.996 -0.534 1.00 77.06 218 ALA A C 1
ATOM 1746 O O . ALA A 1 218 ? -20.776 -5.106 -0.942 1.00 77.06 218 ALA A O 1
ATOM 1747 N N . GLU A 1 219 ? -21.750 -3.797 0.627 1.00 63.69 219 GLU A N 1
ATOM 1748 C CA . GLU A 1 219 ? -22.123 -4.863 1.564 1.00 63.69 219 GLU A CA 1
ATOM 1749 C C . GLU A 1 219 ? -23.155 -5.836 0.967 1.00 63.69 219 GLU A C 1
ATOM 1751 O O . GLU A 1 219 ? -24.059 -5.394 0.220 1.00 63.69 219 GLU A O 1
#

Sequence (219 aa):
MSWPRSQLLEIGDQTWCPAWLHQHEQFSLTRLWNLKIPGWSRGSLATQACAVVQEHLKDLSSYTILDVCAGAGGPTPVLESEINKKLESEAKEPIQFILSDLFPHREEWSRISKKKQNVTYIETPVDARAAPRVAAKGKKECRIFNICFHHFGDKDAAAPLAIWVDGLISCLRTRTTKEVRALLDQPGLDLSKWTFHSGQKTVQFPFITLYYYIGVKAE

pLDDT: mean 83.9, std 13.85, range [33.84, 98.19]

Nearest PDB structures (foldseek):
  2zwa-assembly2_B  TM=5.821E-01  e=1.238E-02  Saccharomyces cerevisiae
  7o9m-assembly1_n  TM=4.708E-01  e=1.090E-02  Homo sapiens
  6gnf-assembly1_A  TM=3.166E-01  e=2.337E-02  Cyanobacterium sp. CLg1
  8rz3-assembly1_A  TM=4.143E-01  e=6.371E-01  Variovorax paradoxus
  8jol-assembly1_B  T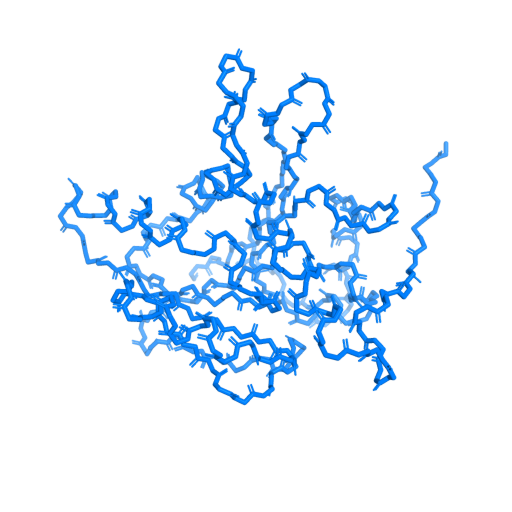M=2.161E-01  e=4.351E-01  Caenorhabditis elegans

Foldseek 3Di:
DDDDDDLDDDLLPDPPRPVVVVLVVLVVQLVQQQDDDPPFFPGGVLVVVLVVCVVPDDPCLLEAEEEEQCRLNRSPLVSQVVQQVVCVVVVGDGYAYEYAAQDDPVVSQVVSCVVRVRYYYDPHGDDLLHHDDDDDVRGHYAYEYEQHLSNDDLQSNCRNPHWYKYWDDNPPDDDDPVRSVVSCPDPPDDCVQKDKDWDWDATGPPRTIITTIGIDGHD

Solvent-accessible surface area (backbone atoms only — not comparable to full-atom values): 12551 Å² total; per-residue (Å²): 134,82,83,80,88,78,83,76,84,59,67,61,75,38,94,83,44,57,66,69,58,34,53,50,50,32,49,51,52,27,51,54,25,63,46,62,50,86,100,60,35,64,51,19,55,22,58,52,49,37,50,52,50,65,73,73,48,76,67,57,61,45,33,23,40,35,33,40,53,25,55,60,42,48,38,50,75,52,32,50,53,59,51,32,53,51,27,50,77,68,77,40,62,67,46,46,37,34,38,32,13,64,71,48,42,59,73,50,49,54,55,47,30,76,76,33,89,48,37,52,67,48,87,56,66,34,55,65,72,72,57,75,89,79,43,57,92,95,39,43,72,42,36,38,32,56,54,47,70,72,80,44,49,75,82,51,55,51,58,53,85,42,27,36,43,39,46,86,68,46,102,85,69,74,82,49,74,67,57,53,49,58,41,60,69,44,92,88,60,88,54,89,52,50,48,76,50,69,53,72,49,72,27,30,87,94,80,41,52,37,38,38,41,37,55,45,73,59,134

Organism: NCBI:txid1316194